Protein AF-A0A832CQM5-F1 (afdb_monomer_lite)

Secondary structure (DSSP, 8-state):
-----EEE--HHHHHHTT-STT-HHHHHHHHH-TTHHHHHTGGGT--EEE------SSTT-STTSSTT-TT-------PPPGGGGGHHHHHHHHHS-HHHHHHHHHHHTSS-TT-HHHHHHHHHHHTSPSS-EEEP-STTTTSSSEEEEESSSTTEEEEE--SSS-EEEEEEE-TT-EEEETTTTEEE--TT-EEEEE-TT-EEEEEEESSS--EEEEEEEE-HHHHHHHHHHHHHHHHHHHHHHHTT-TTHHHHHHHHHHHHHHHHTT-HHHHHHHHHH-HHHHHHHHHH--

Foldseek 3Di:
DDDQDFDWPDPVVVVVVCPPVPDPPVVVVCVVDVCNVVQQCVNVPTATAGDPDDDDDDPCLDAPSDPPSPPVDDDDPPQDAALSNLLVVLVNVLRHFLVSSVVVLVVPPPPPVPHPNNLQSCQQSVLDDGADWAFDDDQCSQAQWTKTAGPVQRQKIKIWRSAQWKKWKWWAWDPPKWKAFSSVRHTDPQPRTDIDTAHHGGMTMMGIDDDDHGTDHMDIDTDPVLLVVLVVLLVVQCVVLVVCVVVVPPLSVVLNVVSVVLVVCVVVNRSVVNCCCSPPVPVNVVSVVVSDD

Structure (mmCIF, N/CA/C/O backbone):
data_AF-A0A832CQM5-F1
#
_entry.id   AF-A0A832CQM5-F1
#
loop_
_atom_site.group_PDB
_atom_site.id
_atom_site.type_symbol
_atom_site.label_atom_id
_atom_site.label_alt_id
_atom_site.label_comp_id
_atom_site.label_asym_id
_atom_site.label_entity_id
_atom_site.label_seq_id
_atom_site.pdbx_PDB_ins_code
_atom_site.Cartn_x
_atom_site.Cartn_y
_atom_site.Cartn_z
_atom_site.occupancy
_atom_site.B_iso_or_equiv
_atom_site.auth_seq_id
_atom_site.auth_comp_id
_atom_site.auth_asym_id
_atom_site.auth_atom_id
_atom_site.pdbx_PDB_model_num
ATOM 1 N N . MET A 1 1 ? -10.239 -0.024 -27.991 1.00 24.69 1 MET A N 1
ATOM 2 C CA . MET A 1 1 ? -9.119 0.562 -27.231 1.00 24.69 1 MET A CA 1
ATOM 3 C C . MET A 1 1 ? -9.701 1.120 -25.952 1.00 24.69 1 MET A C 1
ATOM 5 O O . MET A 1 1 ? -10.550 1.998 -26.024 1.00 24.69 1 MET A O 1
ATOM 9 N N . VAL A 1 2 ? -9.346 0.518 -24.824 1.00 24.67 2 VAL A N 1
ATOM 10 C CA . VAL A 1 2 ? -9.816 0.923 -23.498 1.00 24.67 2 VAL A CA 1
ATOM 11 C C . VAL A 1 2 ? -8.813 1.938 -22.965 1.00 24.67 2 VAL A C 1
ATOM 13 O O . VAL A 1 2 ? -7.619 1.654 -22.966 1.00 24.67 2 VAL A O 1
ATOM 16 N N . ILE A 1 3 ? -9.277 3.118 -22.558 1.00 25.39 3 ILE A N 1
ATOM 17 C CA . ILE A 1 3 ? -8.435 4.106 -21.879 1.00 25.39 3 ILE A CA 1
ATOM 18 C C . ILE A 1 3 ? -8.822 4.068 -20.404 1.00 25.39 3 ILE A C 1
ATOM 20 O O . ILE A 1 3 ? -9.802 4.681 -19.990 1.00 25.39 3 ILE A O 1
ATOM 24 N N . TYR A 1 4 ? -8.049 3.337 -19.608 1.00 30.50 4 TYR A N 1
ATOM 25 C CA . TYR A 1 4 ? -8.039 3.540 -18.165 1.00 30.50 4 TYR A CA 1
ATOM 26 C C . TYR A 1 4 ? -7.341 4.872 -17.915 1.00 30.50 4 TYR A C 1
ATOM 28 O O . TYR A 1 4 ? -6.212 5.065 -18.358 1.00 30.50 4 TYR A O 1
ATOM 36 N N . THR A 1 5 ? -7.998 5.812 -17.245 1.00 31.64 5 THR A N 1
ATOM 37 C CA . THR A 1 5 ? -7.346 7.071 -16.874 1.00 31.64 5 THR A CA 1
ATOM 38 C C . THR A 1 5 ? -7.365 7.227 -15.358 1.00 31.64 5 THR A C 1
ATOM 40 O O . THR A 1 5 ? -8.189 7.942 -14.798 1.00 31.64 5 THR A O 1
ATOM 43 N N . MET A 1 6 ? -6.406 6.575 -14.689 1.00 30.39 6 MET A N 1
ATOM 44 C CA . MET A 1 6 ? -5.844 7.136 -13.459 1.00 30.39 6 MET A CA 1
ATOM 45 C C . MET A 1 6 ? -4.982 8.306 -13.893 1.00 30.39 6 MET A C 1
ATOM 47 O O . MET A 1 6 ? -4.036 8.120 -14.656 1.00 30.39 6 MET A O 1
ATOM 51 N N . VAL A 1 7 ? -5.315 9.524 -13.503 1.00 33.38 7 VAL A N 1
ATOM 52 C CA . VAL A 1 7 ? -4.517 10.654 -13.976 1.00 33.38 7 VAL A CA 1
ATOM 53 C C . VAL A 1 7 ? -4.582 11.772 -12.974 1.00 33.38 7 VAL A C 1
ATOM 55 O O . VAL A 1 7 ? -5.670 12.146 -12.528 1.00 33.38 7 VAL A O 1
ATOM 58 N N . GLY A 1 8 ? -3.388 12.269 -12.651 1.00 30.61 8 GLY A N 1
ATOM 59 C CA . GLY A 1 8 ? -3.174 13.368 -11.733 1.00 30.61 8 GLY A CA 1
ATOM 60 C C . GLY A 1 8 ? -4.091 14.535 -12.066 1.00 30.61 8 GLY A C 1
ATOM 61 O O . GLY A 1 8 ? -4.300 14.887 -13.230 1.00 30.61 8 GLY A O 1
ATOM 62 N N . ALA A 1 9 ? -4.679 15.116 -11.029 1.00 38.12 9 ALA A N 1
ATOM 63 C CA . ALA A 1 9 ? -5.482 16.317 -11.159 1.00 38.12 9 ALA A CA 1
ATOM 64 C C . ALA A 1 9 ? -4.575 17.532 -11.442 1.00 38.12 9 ALA A C 1
ATOM 66 O O . ALA A 1 9 ? -4.274 18.303 -10.531 1.00 38.12 9 ALA A O 1
ATOM 67 N N . ASP A 1 10 ? -4.123 17.707 -12.688 1.00 37.62 10 ASP A N 1
ATOM 68 C CA . ASP A 1 10 ? -3.410 18.911 -13.128 1.00 37.62 10 ASP A CA 1
ATOM 69 C C . ASP A 1 10 ? -4.299 19.892 -13.922 1.00 37.62 10 ASP A C 1
ATOM 71 O O . ASP A 1 10 ? -5.466 19.636 -14.247 1.00 37.62 10 ASP A O 1
ATOM 75 N N . ALA A 1 11 ? -3.745 21.077 -14.186 1.00 38.19 11 ALA A N 1
ATOM 76 C CA . ALA A 1 11 ? -4.433 22.185 -14.842 1.00 38.19 11 ALA A CA 1
ATOM 77 C C . ALA A 1 11 ? -4.757 21.934 -16.328 1.00 38.19 11 ALA A C 1
ATOM 79 O O . ALA A 1 11 ? -5.698 22.534 -16.853 1.00 38.19 11 ALA A O 1
ATOM 80 N N . GLU A 1 12 ? -4.016 21.059 -17.005 1.00 37.62 12 GLU A N 1
ATOM 81 C CA . GLU A 1 12 ? -4.230 20.715 -18.411 1.00 37.62 12 GLU A CA 1
ATOM 82 C C . GLU A 1 12 ? -5.492 19.859 -18.564 1.00 37.62 12 GLU A C 1
ATOM 84 O O . GLU A 1 12 ? -6.311 20.061 -19.467 1.00 37.62 12 GLU A O 1
ATOM 89 N N . LYS A 1 13 ? -5.749 19.003 -17.576 1.00 41.12 13 LYS A N 1
ATOM 90 C CA . LYS A 1 13 ? -6.944 18.166 -17.526 1.00 41.12 13 LYS A CA 1
ATOM 91 C C . LYS A 1 13 ? -8.239 18.931 -17.248 1.00 41.12 13 LYS A C 1
ATOM 93 O O . LYS A 1 13 ? -9.289 18.562 -17.775 1.00 41.12 13 LYS A O 1
ATOM 98 N N . ARG A 1 14 ? -8.177 20.046 -16.502 1.00 40.41 14 ARG A N 1
ATOM 99 C CA . ARG A 1 14 ? -9.322 20.972 -16.346 1.00 40.41 14 ARG A CA 1
ATOM 100 C C . ARG A 1 14 ? -9.807 21.509 -17.693 1.00 40.41 14 ARG A C 1
ATOM 102 O O . ARG A 1 14 ? -10.996 21.760 -17.835 1.00 40.41 14 ARG A O 1
ATOM 109 N N . ARG A 1 15 ? -8.915 21.666 -18.681 1.00 38.62 15 ARG A N 1
ATOM 110 C CA . ARG A 1 15 ? -9.288 22.091 -20.042 1.00 38.62 15 ARG A CA 1
ATOM 111 C C . ARG A 1 15 ? -9.910 20.967 -20.864 1.00 38.62 15 ARG A C 1
ATOM 113 O O . ARG A 1 15 ? -10.818 21.239 -21.635 1.00 38.62 15 ARG A O 1
ATOM 120 N N . TRP A 1 16 ? -9.455 19.728 -20.689 1.00 35.94 16 TRP A N 1
ATOM 121 C CA . TRP A 1 16 ? -9.993 18.570 -21.414 1.00 35.94 16 TRP A CA 1
ATOM 122 C C . TRP A 1 16 ? -11.353 18.103 -20.885 1.00 35.94 16 TRP 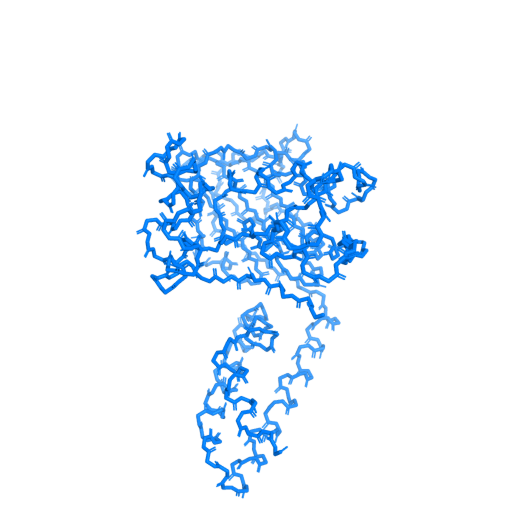A C 1
ATOM 124 O O . TRP A 1 16 ? -12.237 17.779 -21.672 1.00 35.94 16 TRP A O 1
ATOM 134 N N . MET A 1 17 ? -11.555 18.115 -19.564 1.00 35.62 17 MET A N 1
ATOM 135 C CA . MET A 1 17 ? -12.844 17.759 -18.949 1.00 35.62 17 MET A CA 1
ATOM 136 C C . MET A 1 17 ? -13.907 18.852 -19.081 1.00 35.62 17 MET A C 1
ATOM 138 O O . MET A 1 17 ? -15.081 18.589 -18.837 1.00 35.62 17 MET A O 1
ATOM 142 N N . ALA A 1 18 ? -13.517 20.072 -19.458 1.00 36.19 18 ALA A N 1
ATOM 143 C CA . ALA A 1 18 ? -14.459 21.173 -19.595 1.00 36.19 18 ALA A CA 1
ATOM 144 C C . ALA A 1 18 ? -15.413 21.021 -20.792 1.00 36.19 18 ALA A C 1
ATOM 146 O O . ALA A 1 18 ? -16.385 21.770 -20.872 1.00 36.19 18 ALA A O 1
ATOM 147 N N . GLY A 1 19 ? -15.149 20.077 -21.707 1.00 37.00 19 GLY A N 1
ATOM 148 C CA . GLY A 1 19 ? -15.875 19.998 -22.971 1.00 37.00 19 GLY A CA 1
ATOM 149 C C . GLY A 1 19 ? -15.799 21.322 -23.736 1.00 37.00 19 GLY A C 1
ATOM 150 O O . GLY A 1 19 ? -15.098 22.267 -23.357 1.00 37.00 19 GLY A O 1
ATOM 151 N N . GLN A 1 20 ? -16.517 21.430 -24.847 1.00 39.72 20 GLN A N 1
ATOM 152 C CA . GLN A 1 20 ? -16.733 22.758 -25.419 1.00 39.72 20 GLN A CA 1
ATOM 153 C C . GLN A 1 20 ? -17.625 23.567 -24.470 1.00 39.72 20 GLN A C 1
ATOM 155 O O . GLN A 1 20 ? -18.538 23.015 -23.864 1.00 39.72 20 GLN A O 1
ATOM 160 N N . ALA A 1 21 ? -17.425 24.888 -24.398 1.00 40.09 21 ALA A N 1
ATOM 161 C CA . ALA A 1 21 ? -18.108 25.811 -23.475 1.00 40.09 21 ALA A CA 1
ATOM 162 C C . ALA A 1 21 ? -19.658 25.830 -23.541 1.00 40.09 21 ALA A C 1
ATOM 164 O O . ALA A 1 21 ? -20.290 26.636 -22.872 1.00 40.09 21 ALA A O 1
ATOM 165 N N . ARG A 1 22 ? -20.282 24.993 -24.377 1.00 42.81 22 ARG A N 1
ATOM 166 C CA . ARG A 1 22 ? -21.736 24.853 -24.535 1.00 42.81 22 ARG A CA 1
ATOM 167 C C . ARG A 1 22 ? -22.276 23.510 -24.030 1.00 42.81 22 ARG A C 1
ATOM 169 O O . ARG A 1 22 ? -23.466 23.243 -24.180 1.00 42.81 22 ARG A O 1
ATOM 176 N N . GLU A 1 23 ? -21.434 22.650 -23.466 1.00 41.78 23 GLU A N 1
ATOM 177 C CA . GLU A 1 23 ? -21.848 21.344 -22.962 1.00 41.78 23 GLU A CA 1
ATOM 178 C C . GLU A 1 23 ? -22.263 21.457 -21.481 1.00 41.78 23 GLU A C 1
ATOM 180 O O . GLU A 1 23 ? -21.445 21.572 -20.572 1.00 41.78 23 GLU A O 1
ATOM 185 N N . MET A 1 24 ? -23.582 21.395 -21.249 1.00 38.25 24 MET A N 1
ATOM 186 C CA . MET A 1 24 ? -24.268 21.487 -19.945 1.00 38.25 24 MET A CA 1
ATOM 187 C C . MET A 1 24 ? -23.760 20.617 -18.766 1.00 38.25 24 MET A C 1
ATOM 189 O O . MET A 1 24 ? -24.088 20.965 -17.627 1.00 38.25 24 MET A O 1
ATOM 193 N N . PRO A 1 25 ? -23.044 19.487 -18.937 1.00 41.16 25 PRO A N 1
ATOM 194 C CA . PRO A 1 25 ? -22.642 18.657 -17.798 1.00 41.16 25 PRO A CA 1
ATOM 195 C C . PRO A 1 25 ? -21.694 19.347 -16.807 1.00 41.16 25 PRO A C 1
ATOM 197 O O . PRO A 1 25 ? -21.862 19.168 -15.601 1.00 41.16 25 PRO A O 1
ATOM 200 N N . LEU A 1 26 ? -20.747 20.167 -17.281 1.00 39.59 26 LEU A N 1
ATOM 201 C CA . LEU A 1 26 ? -19.788 20.852 -16.404 1.00 39.59 26 LEU A CA 1
ATOM 202 C C . LEU A 1 26 ? -20.456 21.974 -15.598 1.00 39.59 26 LEU A C 1
ATOM 204 O O . LEU A 1 26 ? -20.239 22.078 -14.394 1.00 39.59 26 LEU A O 1
ATOM 208 N N . GLU A 1 27 ? -21.321 22.769 -16.233 1.00 40.97 27 GLU A N 1
ATOM 209 C CA . GLU A 1 27 ? -22.096 23.807 -15.542 1.00 40.97 27 GLU A CA 1
ATOM 210 C C . GLU A 1 27 ? -23.037 23.208 -14.491 1.00 40.97 27 GLU A C 1
ATOM 212 O O . GLU A 1 27 ? -23.159 23.765 -13.405 1.00 40.97 27 GLU A O 1
ATOM 217 N N . ARG A 1 28 ? -23.650 22.042 -14.750 1.00 38.28 28 ARG A N 1
ATOM 218 C CA . ARG A 1 28 ? -24.459 21.334 -13.741 1.00 38.28 28 ARG A CA 1
ATOM 219 C C . ARG A 1 28 ? -23.620 20.808 -12.583 1.00 38.28 28 ARG A C 1
ATOM 221 O O . ARG A 1 28 ? -24.043 20.945 -11.442 1.00 38.28 28 ARG A O 1
ATOM 228 N N . ALA A 1 29 ? -22.445 20.242 -12.852 1.00 37.56 29 ALA A N 1
ATOM 229 C CA . ALA A 1 29 ? -21.546 19.765 -11.801 1.00 37.56 29 ALA A CA 1
ATOM 230 C C . ALA A 1 29 ? -21.022 20.921 -10.927 1.00 37.56 29 ALA A C 1
ATOM 232 O O . ALA A 1 29 ? -21.023 20.821 -9.703 1.00 37.56 29 ALA A O 1
ATOM 233 N N . MET A 1 30 ? -20.652 22.051 -11.538 1.00 39.19 30 MET A N 1
ATOM 234 C CA . MET A 1 30 ? -20.213 23.256 -10.824 1.00 39.19 30 MET A CA 1
ATOM 235 C C . MET A 1 30 ? -21.356 23.978 -10.092 1.00 39.19 30 MET A C 1
ATOM 237 O O . MET A 1 30 ? -21.111 24.609 -9.066 1.00 39.19 30 MET A O 1
ATOM 241 N N . ALA A 1 31 ? -22.594 23.882 -10.588 1.00 38.88 31 ALA A N 1
ATOM 242 C CA . ALA A 1 31 ? -23.780 24.435 -9.934 1.00 38.88 31 ALA A CA 1
ATOM 243 C C . ALA A 1 31 ? -24.239 23.623 -8.711 1.00 38.88 31 ALA A C 1
ATOM 245 O O . ALA A 1 31 ? -24.934 24.171 -7.857 1.00 38.88 31 ALA A O 1
ATOM 246 N N . LEU A 1 32 ? -23.872 22.339 -8.622 1.00 36.06 32 LEU A N 1
ATOM 247 C CA . LEU A 1 32 ? -24.227 21.479 -7.491 1.00 36.06 32 LEU A CA 1
ATOM 248 C C . LEU A 1 32 ? -23.325 21.710 -6.269 1.00 36.06 32 LEU A C 1
ATOM 250 O O . LEU A 1 32 ? -23.834 21.671 -5.155 1.00 36.06 32 LEU A O 1
ATOM 254 N N . GLU A 1 33 ? -22.029 21.996 -6.448 1.00 39.31 33 GLU A N 1
ATOM 255 C CA . GLU A 1 33 ? -21.126 22.295 -5.325 1.00 39.31 33 GLU A CA 1
ATOM 256 C C . GLU A 1 33 ? -19.890 23.111 -5.795 1.00 39.31 33 GLU A C 1
ATOM 258 O O . GLU A 1 33 ? -18.998 22.574 -6.454 1.00 39.31 33 GLU A O 1
ATOM 263 N N . PRO A 1 34 ? -19.764 24.410 -5.457 1.00 41.03 34 PRO A N 1
ATOM 264 C CA . PRO A 1 34 ? -18.671 25.273 -5.940 1.00 41.03 34 PRO A CA 1
ATOM 265 C C . PRO A 1 34 ? -17.259 24.825 -5.522 1.00 41.03 34 PRO A C 1
ATOM 267 O O . PRO A 1 34 ? -16.261 25.237 -6.113 1.00 41.03 34 PRO A O 1
ATOM 270 N N . THR A 1 35 ? -17.164 23.983 -4.493 1.00 44.03 35 THR A N 1
ATOM 271 C CA . THR A 1 35 ? -15.921 23.411 -3.958 1.00 44.03 35 THR A CA 1
ATOM 272 C C . THR A 1 35 ? -15.693 21.963 -4.390 1.00 44.03 35 THR A C 1
ATOM 274 O O . THR A 1 35 ? -14.694 21.376 -3.975 1.00 44.03 35 THR A O 1
ATOM 277 N N . TYR A 1 36 ? -16.554 21.404 -5.251 1.00 42.28 36 TYR A N 1
ATOM 278 C CA . TYR A 1 36 ? -16.532 20.001 -5.678 1.00 42.28 36 TYR A CA 1
ATOM 279 C C . TYR A 1 36 ? -15.128 19.528 -6.060 1.00 42.28 36 TYR A C 1
ATOM 281 O O . TYR A 1 36 ? -14.614 18.569 -5.502 1.00 42.28 36 TYR A O 1
ATOM 289 N N . LEU A 1 37 ? -14.441 20.277 -6.926 1.00 41.56 37 LEU A N 1
ATOM 290 C CA . LEU A 1 37 ? -13.103 19.933 -7.419 1.00 41.56 37 LEU A CA 1
ATOM 291 C C . LEU A 1 37 ? -11.991 20.040 -6.357 1.00 41.56 37 LEU A C 1
ATOM 293 O O . LEU A 1 37 ? -10.951 19.399 -6.500 1.00 41.56 37 LEU A O 1
ATOM 297 N N . ASN A 1 38 ? -12.190 20.813 -5.286 1.00 41.97 38 ASN A N 1
ATOM 298 C CA . ASN A 1 38 ? -11.224 20.904 -4.186 1.00 41.97 38 ASN A CA 1
ATOM 299 C C . ASN A 1 38 ? -11.269 19.668 -3.277 1.00 41.97 38 ASN A C 1
ATOM 301 O O . ASN A 1 38 ? -10.246 19.334 -2.679 1.00 41.97 38 ASN A O 1
ATOM 305 N N . LEU A 1 39 ? -12.406 18.963 -3.228 1.00 41.28 39 LEU A N 1
ATOM 306 C CA . LEU A 1 39 ? -12.550 17.703 -2.493 1.00 41.28 39 LEU A CA 1
ATOM 307 C C . LEU A 1 39 ? -11.677 16.591 -3.098 1.00 41.28 39 LEU A C 1
ATOM 309 O O . LEU A 1 39 ? -11.122 15.787 -2.356 1.00 41.28 39 LEU A O 1
ATOM 313 N N . PHE A 1 40 ? -11.489 16.585 -4.423 1.00 39.91 40 PHE A N 1
ATOM 314 C CA . PHE A 1 40 ? -10.683 15.585 -5.143 1.00 39.91 40 PHE A CA 1
ATOM 315 C C . PHE A 1 40 ? -9.181 15.890 -5.167 1.00 39.91 40 PHE A C 1
ATOM 317 O O . PHE A 1 40 ? -8.365 15.000 -5.385 1.00 39.91 40 PHE A O 1
ATOM 324 N N . ALA A 1 41 ? -8.787 17.149 -4.966 1.00 38.72 41 ALA A N 1
ATOM 325 C CA . ALA A 1 41 ? -7.430 17.603 -5.268 1.00 38.72 41 ALA A CA 1
ATOM 326 C C . ALA A 1 41 ? -6.471 17.642 -4.066 1.00 38.72 41 ALA A C 1
ATOM 328 O O . ALA A 1 41 ? -5.344 18.115 -4.231 1.00 38.72 41 ALA A O 1
ATOM 329 N N . GLY A 1 42 ? -6.888 17.227 -2.862 1.00 38.56 42 GLY A N 1
ATOM 330 C CA . GLY A 1 42 ? -6.047 17.326 -1.660 1.00 38.56 42 GLY A CA 1
ATOM 331 C C . GLY A 1 42 ? -5.455 18.733 -1.478 1.00 38.56 42 GLY A C 1
ATOM 332 O O . GLY A 1 42 ? -4.244 18.886 -1.323 1.00 38.56 42 GLY A O 1
ATOM 333 N N . ASN A 1 43 ? -6.287 19.776 -1.597 1.00 40.59 43 ASN A N 1
ATOM 334 C CA . ASN A 1 43 ? -5.866 21.187 -1.621 1.00 40.59 43 ASN A CA 1
ATOM 335 C C . ASN A 1 43 ? -4.891 21.563 -2.762 1.00 40.59 43 ASN A C 1
ATOM 337 O O . ASN A 1 43 ? -4.041 22.438 -2.598 1.00 40.59 43 ASN A O 1
ATOM 341 N N . GLY A 1 44 ? -5.004 20.922 -3.929 1.00 32.59 44 GLY A N 1
ATOM 342 C CA . GLY A 1 44 ? -4.220 21.258 -5.123 1.00 32.59 44 GLY A CA 1
ATOM 343 C C . GLY A 1 44 ? -2.800 20.686 -5.140 1.00 32.59 44 GLY A C 1
ATOM 344 O O . GLY A 1 44 ? -1.978 21.151 -5.923 1.00 32.59 44 GLY A O 1
ATOM 345 N N . ARG A 1 45 ? -2.498 19.691 -4.293 1.00 36.78 45 ARG A N 1
ATOM 346 C CA . ARG A 1 45 ? -1.163 19.070 -4.177 1.00 36.78 45 ARG A CA 1
ATOM 347 C C . ARG A 1 45 ? -1.048 17.684 -4.825 1.00 36.78 45 ARG A C 1
ATOM 349 O O . ARG A 1 45 ? -0.117 16.950 -4.520 1.00 36.78 45 ARG A O 1
ATOM 356 N N . GLY A 1 46 ? -1.961 17.352 -5.737 1.00 33.47 46 GLY A N 1
ATOM 357 C CA . GLY A 1 46 ? -1.975 16.065 -6.433 1.00 33.47 46 GLY A CA 1
ATOM 358 C C . GLY A 1 46 ? -2.818 15.035 -5.690 1.00 33.47 46 GLY A C 1
ATOM 359 O O . GLY A 1 46 ? -2.305 14.234 -4.916 1.00 33.47 46 GLY A O 1
ATOM 360 N N . GLY A 1 47 ? -4.125 15.071 -5.944 1.00 34.06 47 GLY A N 1
ATOM 361 C CA . GLY A 1 47 ? -5.029 13.963 -5.650 1.00 34.06 47 GLY A CA 1
ATOM 362 C C . GLY A 1 47 ? -5.218 13.083 -6.885 1.00 34.06 47 GLY A C 1
ATOM 363 O O . GLY A 1 47 ? -5.079 13.552 -8.022 1.00 34.06 47 GLY A O 1
ATOM 364 N N . TRP A 1 48 ? -5.523 11.810 -6.650 1.00 34.62 48 TRP A N 1
ATOM 365 C CA . TRP A 1 48 ? -5.950 10.867 -7.679 1.00 34.62 48 TRP A CA 1
ATOM 366 C C . TRP A 1 48 ? -7.470 10.743 -7.620 1.00 34.62 48 TRP A C 1
ATOM 368 O O . TRP A 1 48 ? -8.025 10.481 -6.555 1.00 34.62 48 TRP A O 1
ATOM 378 N N . ASP A 1 49 ? -8.127 10.937 -8.760 1.00 36.22 49 ASP A N 1
ATOM 379 C CA . ASP A 1 49 ? -9.551 10.656 -8.931 1.00 36.22 49 ASP A CA 1
ATOM 380 C C . ASP A 1 49 ? -9.702 9.370 -9.751 1.00 36.22 49 ASP A C 1
ATOM 382 O O . ASP A 1 49 ? -9.005 9.177 -10.756 1.00 36.22 49 ASP A O 1
ATOM 386 N N . LEU A 1 50 ? -10.581 8.474 -9.306 1.00 36.12 50 LEU A N 1
ATOM 387 C CA . LEU A 1 50 ? -10.947 7.280 -10.058 1.00 36.12 50 LEU A CA 1
ATOM 388 C C . LEU A 1 50 ? -12.198 7.633 -10.859 1.00 36.12 50 LEU A C 1
ATOM 390 O O . LEU A 1 50 ? -13.292 7.699 -10.311 1.00 36.12 50 LEU A O 1
ATOM 394 N N . HIS A 1 51 ? -12.059 7.839 -12.165 1.00 37.88 51 HIS A N 1
ATOM 395 C CA . HIS A 1 51 ? -13.228 7.933 -13.032 1.00 37.88 51 HIS A CA 1
ATOM 396 C C . HIS A 1 51 ? -13.673 6.529 -13.446 1.00 37.88 51 HIS A C 1
ATOM 398 O O . HIS A 1 51 ? -13.061 5.915 -14.320 1.00 37.88 51 HIS A O 1
ATOM 404 N N . CYS A 1 52 ? -14.779 6.045 -12.883 1.00 33.81 52 CYS A N 1
ATOM 405 C CA . CYS A 1 52 ? -15.613 5.055 -13.557 1.00 33.81 52 CYS A CA 1
ATOM 406 C C . CYS A 1 52 ? -16.726 5.815 -14.279 1.00 33.81 52 CYS A C 1
ATOM 408 O O . CYS A 1 52 ? -17.714 6.212 -13.670 1.00 33.81 52 CYS A O 1
ATOM 410 N N . ILE A 1 53 ? -16.557 6.081 -15.575 1.00 34.69 53 ILE A N 1
ATOM 411 C CA . ILE A 1 53 ? -17.624 6.722 -16.345 1.00 34.69 53 ILE A CA 1
ATOM 412 C C . ILE A 1 53 ? -18.642 5.651 -16.747 1.00 34.69 53 ILE A C 1
ATOM 414 O O . ILE A 1 53 ? -18.296 4.659 -17.387 1.00 34.69 53 ILE A O 1
ATOM 418 N N . PHE A 1 54 ? -19.892 5.869 -16.348 1.00 36.94 54 PHE A N 1
ATOM 419 C CA . PHE A 1 54 ? -21.039 5.025 -16.651 1.00 36.94 54 PHE A CA 1
ATOM 420 C C . PHE A 1 54 ? -21.640 5.329 -18.023 1.00 36.94 54 PHE A C 1
ATOM 422 O O . PHE A 1 54 ? -21.725 6.487 -18.436 1.00 36.94 54 PHE A O 1
ATOM 429 N N . THR A 1 55 ? -22.207 4.293 -18.642 1.00 29.05 55 THR A N 1
ATOM 430 C CA . THR A 1 55 ? -23.421 4.431 -19.454 1.00 29.05 55 THR A CA 1
ATOM 431 C C . THR A 1 55 ? -24.415 3.351 -19.034 1.00 29.05 55 THR A C 1
ATOM 433 O O . THR A 1 55 ? -24.293 2.199 -19.447 1.00 29.05 55 THR A O 1
ATOM 436 N N . GLU A 1 56 ? -25.401 3.714 -18.214 1.00 26.12 56 GLU A N 1
ATOM 437 C CA . GLU A 1 56 ? -26.611 2.906 -18.053 1.00 26.12 56 GLU A CA 1
ATOM 438 C C . GLU A 1 56 ? -27.421 2.916 -19.355 1.00 26.12 56 GLU A C 1
ATOM 440 O O . GLU A 1 56 ? -27.512 3.924 -20.065 1.00 26.12 56 GLU A O 1
ATOM 445 N N . ASN A 1 57 ? -28.026 1.769 -19.659 1.00 32.78 57 ASN A N 1
ATOM 446 C CA . ASN A 1 57 ? -28.960 1.591 -20.761 1.00 32.78 57 ASN A CA 1
ATOM 447 C C . ASN A 1 57 ? -30.167 2.530 -20.610 1.00 32.78 57 ASN A C 1
ATOM 449 O O . ASN A 1 57 ? -31.120 2.237 -19.895 1.00 32.78 57 ASN A O 1
ATOM 453 N N . TRP A 1 58 ? -30.170 3.619 -21.368 1.00 30.48 58 TRP A N 1
ATOM 454 C CA . TRP A 1 58 ? -31.369 4.388 -21.691 1.00 30.48 58 TRP A CA 1
ATOM 455 C C . TRP A 1 58 ? -31.251 4.903 -23.136 1.00 30.48 58 TRP A C 1
ATOM 457 O O . TRP A 1 58 ? -30.150 4.874 -23.692 1.00 30.48 58 TRP A O 1
ATOM 467 N N . PRO A 1 59 ? -32.335 5.368 -23.795 1.00 39.47 59 PRO A N 1
ATOM 468 C CA . PRO A 1 59 ? -32.378 5.692 -25.235 1.00 39.47 59 PRO A CA 1
ATOM 469 C C . PRO A 1 59 ? -31.407 6.802 -25.704 1.00 39.47 59 PRO A C 1
ATOM 471 O O . PRO A 1 59 ? -31.447 7.223 -26.858 1.00 39.47 59 PRO A O 1
ATOM 474 N N . VAL A 1 60 ? -30.520 7.260 -24.821 1.00 37.34 60 VAL A N 1
ATOM 475 C CA . VAL A 1 60 ? -29.449 8.236 -25.025 1.00 37.34 60 VAL A CA 1
ATOM 476 C C . VAL A 1 60 ? -28.125 7.593 -25.478 1.00 37.34 60 VAL A C 1
ATOM 478 O O . VAL A 1 60 ? -27.270 8.304 -25.992 1.00 37.34 60 VAL A O 1
ATOM 481 N N . ALA A 1 61 ? -27.967 6.263 -25.396 1.00 40.06 61 ALA A N 1
ATOM 482 C CA . ALA A 1 61 ? -26.797 5.524 -25.908 1.00 40.06 61 ALA A CA 1
ATOM 483 C C . ALA A 1 61 ? -26.743 5.421 -27.455 1.00 40.06 61 ALA A C 1
ATOM 485 O O . ALA A 1 61 ? -26.106 4.533 -28.019 1.00 40.06 61 ALA A O 1
ATOM 486 N N . GLN A 1 62 ? -27.439 6.314 -28.163 1.00 43.28 62 GLN A N 1
ATOM 487 C CA . GLN A 1 62 ? -27.398 6.396 -29.619 1.00 43.28 62 GLN A CA 1
ATOM 488 C C . GLN A 1 62 ? -26.057 6.978 -30.071 1.00 43.28 62 GLN A C 1
ATOM 490 O O . GLN A 1 62 ? -25.594 7.985 -29.529 1.00 43.28 62 GLN A O 1
ATOM 495 N N . ALA A 1 63 ? -25.467 6.362 -31.096 1.00 44.22 63 ALA A N 1
ATOM 496 C CA . ALA A 1 63 ? -24.218 6.813 -31.693 1.00 44.22 63 ALA A CA 1
ATOM 497 C C . ALA A 1 63 ? -24.257 8.318 -32.010 1.00 44.22 63 ALA A C 1
ATOM 499 O O . ALA A 1 63 ? -25.188 8.810 -32.649 1.00 44.22 63 ALA A O 1
ATOM 500 N N . GLY A 1 64 ? -23.247 9.049 -31.538 1.00 43.03 64 GLY A N 1
ATOM 501 C CA . GLY A 1 64 ? -23.089 10.480 -31.804 1.00 43.03 64 GLY A CA 1
ATOM 502 C C . GLY A 1 64 ? -23.846 11.419 -30.859 1.00 43.03 64 GLY A C 1
ATOM 503 O O . GLY A 1 64 ? -23.767 12.630 -31.042 1.00 43.03 64 GLY A O 1
ATOM 504 N N . ARG A 1 65 ? -24.547 10.910 -29.835 1.00 41.88 65 ARG A N 1
ATOM 505 C CA . ARG A 1 65 ? -25.182 11.757 -28.800 1.00 41.88 65 ARG A CA 1
ATOM 506 C C . ARG A 1 65 ? -24.324 11.983 -27.559 1.00 41.88 65 ARG A C 1
ATOM 508 O O . ARG A 1 65 ? -24.669 12.802 -26.711 1.00 41.88 65 ARG A O 1
ATOM 515 N N . TRP A 1 66 ? -23.210 11.267 -27.464 1.00 40.34 66 TRP A N 1
ATOM 516 C CA . TRP A 1 66 ? -22.269 11.352 -26.358 1.00 40.34 66 TRP A CA 1
ATOM 517 C C . TRP A 1 66 ? -20.834 11.180 -26.854 1.00 40.34 66 TRP A C 1
ATOM 519 O O . TRP A 1 66 ? -20.612 10.409 -27.794 1.00 40.34 66 TRP A O 1
ATOM 529 N N . LEU A 1 67 ? -19.873 11.840 -26.196 1.00 39.62 67 LEU A N 1
ATOM 530 C CA . LEU A 1 67 ? -18.453 11.875 -26.589 1.00 39.62 67 LEU A CA 1
ATOM 531 C C . LEU A 1 67 ? -17.850 10.467 -26.788 1.00 39.62 67 LEU A C 1
ATOM 533 O O . LEU A 1 67 ? -16.999 10.271 -27.649 1.00 39.62 67 LEU A O 1
ATOM 537 N N . TRP A 1 68 ? -18.348 9.475 -26.041 1.00 38.09 68 TRP A N 1
ATOM 538 C CA . TRP A 1 68 ? -17.838 8.096 -26.020 1.00 38.09 68 TRP A CA 1
ATOM 539 C C . TRP A 1 68 ? -18.729 7.077 -26.755 1.00 38.09 68 TRP A C 1
ATOM 541 O O . TRP A 1 68 ? -18.385 5.905 -26.840 1.00 38.09 68 TRP A O 1
ATOM 551 N N . SER A 1 69 ? -19.864 7.515 -27.315 1.00 39.09 69 SER A N 1
ATOM 552 C CA . SER A 1 69 ? -20.863 6.655 -27.986 1.00 39.09 69 SER A CA 1
ATOM 553 C C . SER A 1 69 ? -20.586 6.396 -29.473 1.00 39.09 69 SER A C 1
ATOM 555 O O . SER A 1 69 ? -21.364 5.713 -30.139 1.00 39.09 69 SER A O 1
ATOM 557 N N . ALA A 1 70 ? -19.512 6.964 -30.027 1.00 39.69 70 ALA A N 1
ATOM 558 C CA . ALA A 1 70 ? -19.287 7.059 -31.472 1.00 39.69 70 ALA A CA 1
ATOM 559 C C . ALA A 1 70 ? -19.187 5.706 -32.212 1.00 39.69 70 ALA A C 1
ATOM 561 O O . ALA A 1 70 ? -19.279 5.673 -33.434 1.00 39.69 70 ALA A O 1
ATOM 562 N N . ASN A 1 71 ? -19.017 4.594 -31.495 1.00 35.62 71 ASN A N 1
ATOM 563 C CA . ASN A 1 71 ? -18.778 3.261 -32.050 1.00 35.62 71 ASN A CA 1
ATOM 564 C C . ASN A 1 71 ? -19.783 2.184 -31.593 1.00 35.62 71 ASN A C 1
ATOM 566 O O . ASN A 1 71 ? -19.587 1.017 -31.921 1.00 35.62 71 ASN A O 1
ATOM 570 N N . GLY A 1 72 ? -20.843 2.537 -30.852 1.00 32.62 72 GLY A N 1
ATOM 571 C CA . GLY A 1 72 ? -21.862 1.568 -30.414 1.00 32.62 72 GLY A CA 1
ATOM 572 C 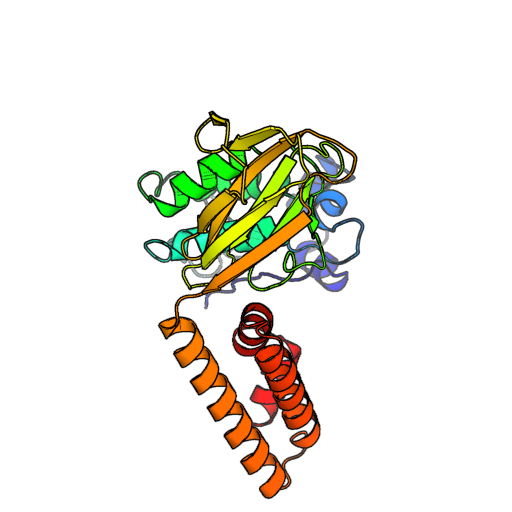C . GLY A 1 72 ? -21.340 0.464 -29.481 1.00 32.62 72 GLY A C 1
ATOM 573 O O . GLY A 1 72 ? -21.941 -0.605 -29.400 1.00 32.62 72 GLY A O 1
ATOM 574 N N . ALA A 1 73 ? -20.212 0.691 -28.803 1.00 34.25 73 ALA A N 1
ATOM 575 C CA . ALA A 1 73 ? -19.595 -0.304 -27.937 1.00 34.25 73 ALA A CA 1
ATOM 576 C C . ALA A 1 73 ? -20.351 -0.442 -26.604 1.00 34.25 73 ALA A C 1
ATOM 578 O O . ALA A 1 73 ? -20.522 0.525 -25.866 1.00 34.25 73 ALA A O 1
ATOM 579 N N . TRP A 1 74 ? -20.755 -1.671 -26.282 1.00 31.23 74 TRP A N 1
ATOM 580 C CA . TRP A 1 74 ? -21.105 -2.077 -24.921 1.00 31.23 74 TRP A CA 1
ATOM 581 C C . TRP A 1 74 ? -19.850 -2.011 -24.041 1.00 31.23 74 TRP A C 1
ATOM 583 O O . TRP A 1 74 ? -18.840 -2.640 -24.363 1.00 31.23 74 TRP A O 1
ATOM 593 N N . VAL A 1 75 ? -19.907 -1.282 -22.926 1.00 37.28 75 VAL A N 1
ATOM 594 C CA . VAL A 1 75 ? -18.856 -1.320 -21.901 1.00 37.28 75 VAL A CA 1
ATOM 595 C C . VAL A 1 75 ? -19.227 -2.419 -20.911 1.00 37.28 75 VAL A C 1
ATOM 597 O O . VAL A 1 75 ? -19.970 -2.196 -19.962 1.00 37.28 75 VAL A O 1
ATOM 600 N N . ALA A 1 76 ? -18.752 -3.636 -21.167 1.00 35.75 76 ALA A N 1
ATOM 601 C CA . ALA A 1 76 ? -18.758 -4.676 -20.149 1.00 35.75 76 ALA A CA 1
ATOM 602 C C . ALA A 1 76 ? -17.669 -4.347 -19.123 1.00 35.75 76 ALA A C 1
ATOM 604 O O . ALA A 1 76 ? -16.523 -4.074 -19.493 1.00 35.75 76 ALA A O 1
ATOM 605 N N . TYR A 1 77 ? -18.012 -4.380 -17.839 1.00 44.19 77 TYR A N 1
ATOM 606 C CA . TYR A 1 77 ? -17.013 -4.270 -16.791 1.00 44.19 77 TYR A CA 1
ATOM 607 C C . TYR A 1 77 ? -16.126 -5.519 -16.806 1.00 44.19 77 TYR A C 1
ATOM 609 O O . TYR A 1 77 ? -16.543 -6.594 -16.375 1.00 44.19 77 TYR A O 1
ATOM 617 N N . HIS A 1 78 ? -14.895 -5.397 -17.301 1.00 46.03 78 HIS A N 1
ATOM 618 C CA . HIS A 1 78 ? -13.891 -6.430 -17.073 1.00 46.03 78 HIS A CA 1
ATOM 619 C C . HIS A 1 78 ? -13.311 -6.239 -15.676 1.00 46.03 78 HIS A C 1
ATOM 621 O O . HIS A 1 78 ? -12.291 -5.577 -15.491 1.00 46.03 78 HIS A O 1
ATOM 627 N N . TRP A 1 79 ? -14.002 -6.799 -14.686 1.00 55.44 79 TRP A N 1
ATOM 628 C CA . TRP A 1 79 ? -13.469 -6.893 -13.339 1.00 55.44 79 TRP A CA 1
ATOM 629 C C . TRP A 1 79 ? -12.484 -8.066 -13.257 1.00 55.44 79 TRP A C 1
ATOM 631 O O . TRP A 1 79 ? -12.824 -9.173 -13.686 1.00 55.44 79 TRP A O 1
ATOM 641 N N . PRO A 1 80 ? -11.269 -7.866 -12.727 1.00 58.06 80 PRO A N 1
ATOM 642 C CA . PRO A 1 80 ? -10.372 -8.965 -12.433 1.00 58.06 80 PRO A CA 1
ATOM 643 C C . PRO A 1 80 ? -10.986 -9.824 -11.315 1.00 58.06 80 PRO A C 1
ATOM 645 O O . PRO A 1 80 ? -11.564 -9.287 -10.366 1.00 58.06 80 PRO A O 1
ATOM 648 N N . PRO A 1 81 ? -10.898 -11.158 -11.418 1.00 61.12 81 PRO A N 1
ATOM 649 C CA . PRO A 1 81 ? -11.497 -12.050 -10.437 1.00 61.12 81 PRO A CA 1
ATOM 650 C C . PRO A 1 81 ? -10.700 -12.079 -9.124 1.00 61.12 81 PRO A C 1
ATOM 652 O O . PRO A 1 81 ? -9.493 -11.821 -9.094 1.00 61.12 81 PRO A O 1
ATOM 655 N N . GLY A 1 82 ? -11.366 -12.480 -8.039 1.00 71.19 82 GLY A N 1
ATOM 656 C CA . GLY A 1 82 ? -10.714 -12.810 -6.772 1.00 71.19 82 GLY A CA 1
ATOM 657 C C . GLY A 1 82 ? -10.123 -11.601 -6.045 1.00 71.19 82 GLY A C 1
ATOM 658 O O . GLY A 1 82 ? -10.761 -10.559 -5.913 1.00 71.19 82 GLY A O 1
ATOM 659 N N . GLU A 1 83 ? -8.908 -11.747 -5.516 1.00 69.50 83 GLU A N 1
ATOM 660 C CA . GLU A 1 83 ? -8.276 -10.722 -4.669 1.00 69.50 83 GLU A CA 1
ATOM 661 C C . GLU A 1 83 ? -7.904 -9.454 -5.449 1.00 69.50 83 GLU A C 1
ATOM 663 O O . GLU A 1 83 ? -7.991 -8.353 -4.910 1.00 69.50 83 GLU A O 1
ATOM 668 N N . HIS A 1 84 ? -7.619 -9.586 -6.748 1.00 68.31 84 HIS A N 1
ATOM 669 C CA . HIS A 1 84 ? -7.359 -8.455 -7.641 1.00 68.31 84 HIS A CA 1
ATOM 670 C C . HIS A 1 84 ? -8.579 -7.546 -7.837 1.00 68.31 84 HIS A C 1
ATOM 672 O O . HIS A 1 84 ? -8.419 -6.400 -8.244 1.00 68.31 84 HIS A O 1
ATOM 678 N N . PHE A 1 85 ? -9.794 -7.998 -7.504 1.00 71.19 85 PHE A N 1
ATOM 679 C CA . PHE A 1 85 ? -10.972 -7.128 -7.519 1.00 71.19 85 PHE A CA 1
ATOM 680 C C . PHE A 1 85 ? -10.809 -5.946 -6.552 1.00 71.19 85 PHE A C 1
ATOM 682 O O . PHE A 1 85 ? -11.254 -4.833 -6.832 1.00 71.19 85 PHE A O 1
ATOM 689 N N . ALA A 1 86 ? -10.168 -6.178 -5.401 1.00 73.56 86 ALA A N 1
ATOM 690 C CA . ALA A 1 86 ? -9.956 -5.149 -4.389 1.00 73.56 86 ALA A CA 1
ATOM 691 C C . ALA A 1 86 ? -8.861 -4.142 -4.772 1.00 73.56 86 ALA A C 1
ATOM 693 O O . ALA A 1 86 ? -8.799 -3.088 -4.146 1.00 73.56 86 ALA A O 1
ATOM 694 N N . ASP A 1 87 ? -8.054 -4.420 -5.804 1.00 73.12 87 ASP A N 1
ATOM 695 C CA . ASP A 1 87 ? -6.953 -3.564 -6.258 1.00 73.12 87 ASP A CA 1
ATOM 696 C C . ASP A 1 87 ? -7.411 -2.119 -6.469 1.00 73.12 87 ASP A C 1
ATOM 698 O O . ASP A 1 87 ? -6.974 -1.227 -5.744 1.00 73.12 87 ASP A O 1
ATOM 702 N N . TYR A 1 88 ? -8.373 -1.893 -7.369 1.00 69.69 88 TYR A N 1
ATOM 703 C CA . TYR A 1 88 ? -8.843 -0.545 -7.708 1.00 69.69 88 TYR A CA 1
ATOM 704 C C . TYR A 1 88 ? -9.322 0.240 -6.488 1.00 69.69 88 TYR A C 1
ATOM 706 O O . TYR A 1 88 ? -9.045 1.431 -6.360 1.00 69.69 88 TYR A O 1
ATOM 714 N N . TRP A 1 89 ? -10.029 -0.431 -5.579 1.00 74.75 89 TRP A N 1
ATOM 715 C CA . TRP A 1 89 ? -10.619 0.192 -4.400 1.00 74.75 89 TRP A CA 1
ATOM 716 C C . TRP A 1 89 ? -9.569 0.509 -3.349 1.00 74.75 89 TRP A C 1
ATOM 718 O O . TRP A 1 89 ? -9.554 1.613 -2.809 1.00 74.75 89 TRP A O 1
ATOM 728 N N . THR A 1 90 ? -8.669 -0.432 -3.080 1.00 78.50 90 THR A N 1
ATOM 729 C CA . THR A 1 90 ? -7.585 -0.261 -2.117 1.00 78.50 90 THR A CA 1
ATOM 730 C C . THR A 1 90 ? -6.593 0.781 -2.608 1.00 78.50 90 THR A C 1
ATOM 732 O O . THR A 1 90 ? -6.264 1.699 -1.861 1.00 78.50 90 THR A O 1
ATOM 735 N N . ASN A 1 91 ? -6.180 0.718 -3.875 1.00 72.81 91 ASN A N 1
ATOM 736 C CA . ASN A 1 91 ? -5.270 1.693 -4.465 1.00 72.81 91 ASN A CA 1
ATOM 737 C C . ASN A 1 91 ? -5.890 3.093 -4.589 1.00 72.81 91 ASN A C 1
ATOM 739 O O . ASN A 1 91 ? -5.172 4.080 -4.426 1.00 72.81 91 ASN A O 1
ATOM 743 N N . ALA A 1 92 ? -7.205 3.205 -4.808 1.00 70.50 92 ALA A N 1
ATOM 744 C CA . ALA A 1 92 ? -7.903 4.483 -4.692 1.00 70.50 92 ALA A CA 1
ATOM 745 C C . ALA A 1 92 ? -7.930 4.969 -3.235 1.00 70.50 92 ALA A C 1
ATOM 747 O O . ALA A 1 92 ? -7.554 6.103 -2.967 1.00 70.50 92 ALA A O 1
ATOM 748 N N . LEU A 1 93 ? -8.308 4.115 -2.281 1.00 75.38 93 LEU A N 1
ATOM 749 C CA . LEU A 1 93 ? -8.454 4.482 -0.870 1.00 75.38 93 LEU A CA 1
ATOM 750 C C . LEU A 1 93 ? -7.142 4.959 -0.232 1.00 75.38 93 LEU A C 1
ATOM 752 O O . LEU A 1 93 ? -7.156 5.912 0.538 1.00 75.38 93 LEU A O 1
ATOM 756 N N . VAL A 1 94 ? -6.006 4.332 -0.551 1.00 74.31 94 VAL A N 1
ATOM 757 C CA . VAL A 1 94 ? -4.709 4.735 0.027 1.00 74.31 94 VAL A CA 1
ATOM 758 C C . VAL A 1 94 ? -4.140 6.014 -0.595 1.00 74.31 94 VAL A C 1
ATOM 760 O O . VAL A 1 94 ? -3.231 6.619 -0.027 1.00 74.31 94 VAL A O 1
ATOM 763 N N . ARG A 1 95 ? -4.662 6.435 -1.757 1.00 68.62 95 ARG A N 1
ATOM 764 C CA . ARG A 1 95 ? -4.214 7.625 -2.507 1.00 68.62 95 ARG A CA 1
ATOM 765 C C . ARG A 1 95 ? -5.240 8.766 -2.520 1.00 68.62 95 ARG A C 1
ATOM 767 O O . ARG A 1 95 ? -4.897 9.873 -2.932 1.00 68.62 95 ARG A O 1
ATOM 774 N N . ALA A 1 96 ? -6.471 8.517 -2.081 1.00 62.50 96 ALA A N 1
ATOM 775 C CA . ALA A 1 96 ? -7.585 9.456 -2.117 1.00 62.50 96 ALA A CA 1
ATOM 776 C C . ALA A 1 96 ? -8.339 9.493 -0.780 1.00 62.50 96 ALA A C 1
ATOM 778 O O . ALA A 1 96 ? -8.225 8.611 0.066 1.00 62.50 96 ALA A O 1
ATOM 779 N N . HIS A 1 97 ? -9.137 10.538 -0.576 1.00 62.78 97 HIS A N 1
ATOM 780 C CA . HIS A 1 97 ? -9.958 10.669 0.625 1.00 62.78 97 HIS A CA 1
ATOM 781 C C . HIS A 1 97 ? -11.065 9.586 0.640 1.00 62.78 97 HIS A C 1
ATOM 783 O O . HIS A 1 97 ? -11.759 9.439 -0.368 1.00 62.78 97 HIS A O 1
ATOM 789 N N . PRO A 1 98 ? -11.319 8.864 1.754 1.00 59.84 98 PRO A N 1
ATOM 790 C CA . PRO A 1 98 ? -12.276 7.748 1.782 1.00 59.84 98 PRO A CA 1
ATOM 791 C C . PRO A 1 98 ? -13.700 8.087 1.327 1.00 59.84 98 PRO A C 1
ATOM 793 O O . PRO A 1 98 ? -14.366 7.241 0.733 1.00 59.84 98 PRO A O 1
ATOM 796 N N . ALA A 1 99 ? -14.157 9.323 1.550 1.00 55.28 99 ALA A N 1
ATOM 797 C CA . ALA A 1 99 ? -15.450 9.799 1.044 1.00 55.28 99 ALA A CA 1
ATOM 798 C C . ALA A 1 99 ? -15.540 9.838 -0.498 1.00 55.28 99 ALA A C 1
ATOM 800 O O . ALA A 1 99 ? -16.636 9.739 -1.040 1.00 55.28 99 ALA A O 1
ATOM 801 N N . LEU A 1 100 ? -14.412 9.927 -1.213 1.00 52.12 100 LEU A N 1
ATOM 802 C CA . LEU A 1 100 ? -14.371 9.916 -2.683 1.00 52.12 100 LEU A CA 1
ATOM 803 C C . LEU A 1 100 ? -14.560 8.507 -3.257 1.00 52.12 100 LEU A C 1
ATOM 805 O O . LEU A 1 100 ? -14.989 8.349 -4.396 1.00 52.12 100 LEU A O 1
ATOM 809 N N . VAL A 1 101 ? -14.306 7.469 -2.456 1.00 56.28 101 VAL A N 1
ATOM 810 C CA . VAL A 1 101 ? -14.535 6.074 -2.857 1.00 56.28 101 VAL A CA 1
ATOM 811 C C . VAL A 1 101 ? -16.039 5.756 -2.932 1.00 56.28 101 VAL A C 1
ATOM 813 O O . VAL A 1 101 ? -16.446 4.903 -3.720 1.00 56.28 101 VAL A O 1
ATOM 816 N N . ALA A 1 102 ? -16.883 6.481 -2.180 1.00 50.09 102 ALA A N 1
ATOM 817 C CA . ALA A 1 102 ? -18.321 6.219 -2.064 1.00 50.09 102 ALA A CA 1
ATOM 818 C C . ALA A 1 102 ? -19.085 6.285 -3.396 1.00 50.09 102 ALA A C 1
ATOM 820 O O . ALA A 1 102 ? -19.997 5.484 -3.607 1.00 50.09 102 ALA A O 1
ATOM 821 N N . TYR A 1 103 ? -18.712 7.213 -4.284 1.00 42.97 103 TYR A N 1
ATOM 822 C CA . TYR A 1 103 ? -19.426 7.453 -5.541 1.00 42.97 103 TYR A CA 1
ATOM 823 C C . TYR A 1 103 ? -19.236 6.294 -6.530 1.00 42.97 103 TYR A C 1
ATOM 825 O O . TYR A 1 103 ? -20.205 5.726 -7.017 1.00 42.97 103 TYR A O 1
ATOM 833 N N . ASN A 1 104 ? -17.994 5.844 -6.731 1.00 48.47 104 ASN A N 1
ATOM 834 C CA . ASN A 1 104 ? -17.707 4.716 -7.624 1.00 48.47 104 ASN A CA 1
ATOM 835 C C . ASN A 1 104 ? -18.147 3.364 -7.032 1.00 48.47 104 ASN A C 1
ATOM 837 O O . ASN A 1 104 ? -18.498 2.437 -7.768 1.00 48.47 104 ASN A O 1
ATOM 841 N N . TRP A 1 105 ? -18.140 3.249 -5.697 1.00 49.59 105 TRP A N 1
ATOM 842 C CA . TRP A 1 105 ? -18.486 2.020 -4.984 1.00 49.59 105 TRP A CA 1
ATOM 843 C C . TRP A 1 105 ? -19.937 1.577 -5.206 1.00 49.59 105 TRP A C 1
ATOM 845 O O . TRP A 1 105 ? -20.207 0.378 -5.289 1.00 49.59 105 TRP A O 1
ATOM 855 N N . HIS A 1 106 ? -20.886 2.513 -5.251 1.00 46.97 106 HIS A N 1
ATOM 856 C CA . HIS A 1 106 ? -22.312 2.183 -5.361 1.00 46.97 106 HIS A CA 1
ATOM 857 C C . HIS A 1 106 ? -22.676 1.571 -6.718 1.00 46.97 106 HIS A C 1
ATOM 859 O O . HIS A 1 106 ? -23.499 0.659 -6.804 1.00 46.97 106 HIS A O 1
ATOM 865 N N . ASP A 1 107 ? -21.979 2.041 -7.736 1.00 46.53 107 ASP A N 1
ATOM 866 C CA . ASP A 1 107 ? -22.265 1.843 -9.144 1.00 46.53 107 ASP A CA 1
ATOM 867 C C . ASP A 1 107 ? -21.656 0.529 -9.674 1.00 46.53 107 ASP A C 1
ATOM 869 O O . ASP A 1 107 ? -22.304 -0.254 -10.364 1.00 46.53 107 ASP A O 1
ATOM 873 N N . SER A 1 108 ? -20.442 0.187 -9.241 1.00 51.00 108 SER A N 1
ATOM 874 C CA . SER A 1 108 ? -19.708 -1.004 -9.714 1.00 51.00 108 SER A CA 1
ATOM 875 C C . SER A 1 108 ? -20.120 -2.331 -9.049 1.00 51.00 108 SER A C 1
ATOM 877 O O . SER A 1 108 ? -19.706 -3.413 -9.471 1.00 51.00 108 SER A O 1
ATOM 879 N N . ASN A 1 109 ? -20.915 -2.265 -7.976 1.00 51.69 109 ASN A N 1
ATOM 880 C CA . ASN A 1 109 ? -21.151 -3.388 -7.061 1.00 51.69 109 ASN A CA 1
ATOM 881 C C . ASN A 1 109 ? -22.584 -3.931 -7.066 1.00 51.69 109 ASN A C 1
ATOM 883 O O . ASN A 1 109 ? -22.916 -4.779 -6.232 1.00 51.69 109 ASN A O 1
ATOM 887 N N . LEU A 1 110 ? -23.445 -3.478 -7.982 1.00 49.88 110 LEU A N 1
ATOM 888 C CA . LEU A 1 110 ? -24.756 -4.104 -8.182 1.00 49.88 110 LEU A CA 1
ATOM 889 C C . LEU A 1 110 ? -24.614 -5.566 -8.642 1.00 49.88 110 LEU A C 1
ATOM 891 O O . LEU A 1 110 ? -25.354 -6.413 -8.141 1.00 49.88 110 LEU A O 1
ATOM 895 N N . ASP A 1 111 ? -23.581 -5.876 -9.433 1.00 49.19 111 ASP A N 1
ATOM 896 C CA . ASP A 1 111 ? -23.380 -7.204 -10.032 1.00 49.19 111 ASP A CA 1
ATOM 897 C C . ASP A 1 111 ? -22.440 -8.138 -9.237 1.00 49.19 111 ASP A C 1
ATOM 899 O O . ASP A 1 111 ? -22.547 -9.357 -9.345 1.00 49.19 111 ASP A O 1
ATOM 903 N N . ASN A 1 112 ? -21.566 -7.608 -8.366 1.00 53.75 112 ASN A N 1
ATOM 904 C CA . ASN A 1 112 ? -20.455 -8.372 -7.757 1.00 53.75 112 ASN A CA 1
ATOM 905 C C . ASN A 1 112 ? -20.549 -8.561 -6.232 1.00 53.75 112 ASN A C 1
ATOM 907 O O . ASN A 1 112 ? -19.558 -8.839 -5.557 1.00 53.75 112 ASN A O 1
ATOM 911 N N . ARG A 1 113 ? -21.751 -8.455 -5.647 1.00 53.75 113 ARG A N 1
ATOM 912 C CA . ARG A 1 113 ? -21.990 -8.554 -4.182 1.00 53.75 113 ARG A CA 1
ATOM 913 C C . ARG A 1 113 ? -21.531 -9.872 -3.537 1.00 53.75 113 ARG A C 1
ATOM 915 O O . ARG A 1 113 ? -21.549 -10.006 -2.304 1.00 53.75 113 ARG A O 1
ATOM 922 N N . LEU A 1 114 ? -21.195 -10.873 -4.346 1.00 59.19 114 LEU A N 1
ATOM 923 C CA . LEU A 1 114 ? -20.723 -12.180 -3.903 1.00 59.19 114 LEU A CA 1
ATOM 924 C C . LEU A 1 114 ? -19.201 -12.252 -3.735 1.00 59.19 114 LEU A C 1
ATOM 926 O O . LEU A 1 114 ? -18.746 -13.150 -3.029 1.00 59.19 114 LEU A O 1
ATOM 930 N N . GLU A 1 115 ? -18.441 -11.292 -4.269 1.00 71.12 115 GLU A N 1
ATOM 931 C CA . GLU A 1 115 ? -16.979 -11.330 -4.226 1.00 71.12 115 GLU A CA 1
ATOM 932 C C . GLU A 1 115 ? -16.437 -11.167 -2.789 1.00 71.12 115 GLU A C 1
ATOM 934 O O . GLU A 1 115 ? -16.689 -10.149 -2.128 1.00 71.12 115 GLU A O 1
ATOM 939 N N . PRO A 1 116 ? -15.685 -12.150 -2.252 1.00 74.94 116 PRO A N 1
ATOM 940 C CA . PRO A 1 116 ? -15.173 -12.092 -0.881 1.00 74.94 116 PRO A CA 1
ATOM 941 C C . PRO A 1 116 ? -14.234 -10.908 -0.623 1.00 74.94 116 PRO A C 1
ATOM 943 O O . PRO A 1 116 ? -14.310 -10.287 0.442 1.00 74.94 116 PRO A O 1
ATOM 946 N N . ALA A 1 117 ? -13.380 -10.574 -1.597 1.00 72.69 117 ALA A N 1
ATOM 947 C CA . ALA A 1 117 ? -12.445 -9.452 -1.511 1.00 72.69 117 ALA A CA 1
ATOM 948 C C . ALA A 1 117 ? -13.194 -8.118 -1.371 1.00 72.69 117 ALA A C 1
ATOM 950 O O . ALA A 1 117 ? -12.891 -7.311 -0.489 1.00 72.69 117 ALA A O 1
ATOM 951 N N . LEU A 1 118 ? -14.269 -7.954 -2.146 1.00 73.00 118 LEU A N 1
ATOM 952 C CA . LEU A 1 118 ? -15.149 -6.798 -2.075 1.00 73.00 118 LEU A CA 1
ATOM 953 C C . LEU A 1 118 ? -15.815 -6.667 -0.702 1.00 73.00 118 LEU A C 1
ATOM 955 O O . LEU A 1 118 ? -15.828 -5.593 -0.108 1.00 73.00 118 LEU A O 1
ATOM 959 N N . ARG A 1 119 ? -16.351 -7.761 -0.152 1.00 74.75 119 ARG A N 1
ATOM 960 C CA . ARG A 1 119 ? -16.995 -7.739 1.174 1.00 74.75 119 ARG A CA 1
ATOM 961 C C . ARG A 1 119 ? -16.021 -7.347 2.280 1.00 74.75 119 ARG A C 1
ATOM 963 O O . ARG A 1 119 ? -16.407 -6.609 3.187 1.00 74.75 119 ARG A O 1
ATOM 970 N N . ARG A 1 120 ? -14.779 -7.836 2.211 1.00 77.44 120 ARG A N 1
ATOM 971 C CA . ARG A 1 120 ? -13.714 -7.488 3.162 1.00 77.44 120 ARG A CA 1
ATOM 972 C C . ARG A 1 120 ? -13.405 -5.996 3.100 1.00 77.44 120 ARG A C 1
ATOM 974 O O . ARG A 1 120 ? -13.431 -5.344 4.142 1.00 77.44 120 ARG A O 1
ATOM 981 N N . PHE A 1 121 ? -13.207 -5.465 1.893 1.00 80.19 121 PHE A N 1
ATOM 982 C CA . PHE A 1 121 ? -13.017 -4.032 1.683 1.00 80.19 121 PHE A CA 1
ATOM 983 C C . PHE A 1 121 ? -14.202 -3.229 2.236 1.00 80.19 121 PHE A C 1
ATOM 985 O O . PHE A 1 121 ? -14.017 -2.337 3.058 1.00 80.19 121 PHE A O 1
ATOM 992 N N . ALA A 1 122 ? -15.433 -3.596 1.866 1.00 77.44 122 ALA A N 1
ATOM 993 C CA . ALA A 1 122 ? -16.648 -2.884 2.258 1.00 77.44 122 ALA A CA 1
ATOM 994 C C . ALA A 1 122 ? -16.790 -2.742 3.777 1.00 77.44 122 ALA A C 1
ATOM 996 O O . ALA A 1 122 ? -17.206 -1.694 4.264 1.00 77.44 122 ALA A O 1
ATOM 997 N N . ARG A 1 123 ? -16.475 -3.806 4.526 1.00 78.75 123 ARG A N 1
ATOM 998 C CA . ARG A 1 123 ? -16.565 -3.816 5.992 1.00 78.75 123 ARG A CA 1
ATOM 999 C C . ARG A 1 123 ? -15.564 -2.862 6.627 1.00 78.75 123 ARG A C 1
ATOM 1001 O O . ARG A 1 123 ? -15.952 -2.083 7.488 1.00 78.75 123 ARG A O 1
ATOM 1008 N N . ALA A 1 124 ? -14.312 -2.899 6.178 1.00 83.25 124 ALA A N 1
ATOM 1009 C CA . ALA A 1 124 ? -13.282 -2.001 6.684 1.00 83.25 124 ALA A CA 1
ATOM 1010 C C . ALA A 1 124 ? -13.576 -0.543 6.301 1.00 83.25 124 ALA A C 1
ATOM 1012 O O . ALA A 1 124 ? -13.561 0.327 7.163 1.00 83.25 124 ALA A O 1
ATOM 1013 N N . TRP A 1 125 ? -13.915 -0.282 5.035 1.00 80.44 125 TRP A N 1
ATOM 1014 C CA . TRP A 1 125 ? -14.184 1.066 4.537 1.00 80.44 125 TRP A CA 1
ATOM 1015 C C . TRP A 1 125 ? -15.403 1.720 5.204 1.00 80.44 125 TRP A C 1
ATOM 1017 O O . TRP A 1 125 ? -15.308 2.858 5.646 1.00 80.44 125 TRP A O 1
ATOM 1027 N N . ARG A 1 126 ? -16.528 1.006 5.356 1.00 78.44 126 ARG A N 1
ATOM 1028 C CA . ARG A 1 126 ? -17.753 1.559 5.976 1.00 78.44 126 ARG A CA 1
ATOM 1029 C C . ARG A 1 126 ? -17.592 1.944 7.444 1.00 78.44 126 ARG A C 1
ATOM 1031 O O . ARG A 1 126 ? -18.404 2.710 7.951 1.00 78.44 126 ARG A O 1
ATOM 1038 N N . ALA A 1 127 ? -16.603 1.379 8.128 1.00 82.62 127 ALA A N 1
ATOM 1039 C CA . ALA A 1 127 ? -16.335 1.700 9.521 1.00 82.62 127 ALA A CA 1
ATOM 1040 C C . ALA A 1 127 ? -15.434 2.935 9.689 1.00 82.62 127 ALA A C 1
ATOM 1042 O O . ALA A 1 127 ? -15.288 3.437 10.805 1.00 82.62 127 ALA A O 1
ATOM 1043 N N . LEU A 1 128 ? -14.827 3.425 8.603 1.00 81.62 128 LEU A N 1
ATOM 1044 C CA . LEU A 1 128 ? -14.023 4.638 8.621 1.00 81.62 128 LEU A CA 1
ATOM 1045 C C . LEU A 1 128 ? -14.939 5.871 8.647 1.00 81.62 128 LEU A C 1
ATOM 1047 O O . LEU A 1 128 ? -15.849 5.973 7.822 1.00 81.62 128 LEU A O 1
ATOM 1051 N N . PRO A 1 129 ? -14.705 6.840 9.546 1.00 81.88 129 PRO A N 1
ATOM 1052 C CA . PRO A 1 129 ? -15.375 8.124 9.465 1.00 81.88 129 PRO A CA 1
ATOM 1053 C C . PRO A 1 129 ? -14.889 8.903 8.240 1.00 81.88 129 PRO A C 1
ATOM 1055 O O . PRO A 1 129 ? -13.760 8.725 7.764 1.00 81.88 129 PRO A O 1
ATOM 1058 N N . ASN A 1 130 ? -15.737 9.819 7.775 1.00 76.44 130 ASN A N 1
ATOM 1059 C CA . ASN A 1 130 ? -15.338 10.830 6.805 1.00 76.44 130 ASN A CA 1
ATOM 1060 C C . ASN A 1 130 ? -14.247 11.718 7.416 1.00 76.44 130 ASN A C 1
ATOM 1062 O O . ASN A 1 130 ? -14.420 12.237 8.515 1.00 76.44 130 ASN A O 1
ATOM 1066 N N . GLY A 1 131 ? -13.148 11.909 6.694 1.00 71.62 131 GLY A N 1
ATOM 1067 C CA . GLY A 1 131 ? -12.050 12.770 7.116 1.00 71.62 131 GLY A CA 1
ATOM 1068 C C . GLY A 1 131 ? -10.795 12.535 6.286 1.00 71.62 131 GLY A C 1
ATOM 1069 O O . GLY A 1 131 ? -10.725 11.601 5.483 1.00 71.62 131 GLY A O 1
ATOM 1070 N N . HIS A 1 132 ? -9.794 13.382 6.489 1.00 78.50 132 HIS A N 1
ATOM 1071 C CA . HIS A 1 132 ? -8.507 13.311 5.816 1.00 78.50 132 HIS A CA 1
ATOM 1072 C C . HIS A 1 132 ? -7.617 12.281 6.501 1.00 78.50 132 HIS A C 1
ATOM 1074 O O . HIS A 1 132 ? -7.470 12.295 7.721 1.00 78.50 132 HIS A O 1
ATOM 1080 N N . TYR A 1 133 ? -7.004 11.398 5.716 1.00 83.19 133 TYR A N 1
ATOM 1081 C CA . TYR A 1 133 ? -6.148 10.329 6.224 1.00 83.19 133 TYR A CA 1
ATOM 1082 C C . TYR A 1 133 ? -4.695 10.606 5.862 1.00 83.19 133 TYR A C 1
ATOM 1084 O O . TYR A 1 133 ? -4.289 10.488 4.705 1.00 83.19 133 TYR A O 1
ATOM 1092 N N . ASP A 1 134 ? -3.910 10.964 6.872 1.00 85.81 134 ASP A N 1
ATOM 1093 C CA . ASP A 1 134 ? -2.490 11.254 6.722 1.00 85.81 134 ASP A CA 1
ATOM 1094 C C . ASP A 1 134 ? -1.684 9.957 6.845 1.00 85.81 134 ASP A C 1
ATOM 1096 O O . ASP A 1 134 ? -1.885 9.174 7.780 1.00 85.81 134 ASP A O 1
ATOM 1100 N N . ARG A 1 135 ? -0.768 9.720 5.896 1.00 88.06 135 ARG A N 1
ATOM 1101 C CA . ARG A 1 135 ? 0.153 8.578 5.946 1.00 88.06 135 ARG A CA 1
ATOM 1102 C C . ARG A 1 135 ? 1.113 8.739 7.122 1.00 88.06 135 ARG A C 1
ATOM 1104 O O . ARG A 1 135 ? 1.668 9.812 7.350 1.00 88.06 135 ARG A O 1
ATOM 1111 N N . LEU A 1 136 ? 1.303 7.655 7.863 1.00 89.19 136 LEU A N 1
ATOM 1112 C CA . LEU A 1 136 ? 2.287 7.575 8.930 1.00 89.19 136 LEU A CA 1
ATOM 1113 C C . LEU A 1 136 ? 3.643 7.150 8.361 1.00 89.19 136 LEU A C 1
ATOM 1115 O O . LEU A 1 136 ? 3.718 6.358 7.422 1.00 89.19 136 LEU A O 1
ATOM 1119 N N . HIS A 1 137 ? 4.709 7.682 8.950 1.00 88.12 137 HIS A N 1
ATOM 1120 C CA . HIS A 1 137 ? 6.082 7.494 8.490 1.00 88.12 137 HIS A CA 1
ATOM 1121 C C . HIS A 1 137 ? 6.992 7.033 9.628 1.00 88.12 137 HIS A C 1
ATOM 1123 O O . HIS A 1 137 ? 6.740 7.339 10.797 1.00 88.12 137 HIS A O 1
ATOM 1129 N N . GLY A 1 138 ? 8.076 6.343 9.270 1.00 88.12 138 GLY A N 1
ATOM 1130 C CA . GLY A 1 138 ? 9.053 5.819 10.219 1.00 88.12 138 GLY A CA 1
ATOM 1131 C C . GLY A 1 138 ? 8.576 4.581 10.985 1.00 88.12 138 GLY A C 1
ATOM 1132 O O . GLY A 1 138 ? 7.420 4.171 10.909 1.00 88.12 138 GLY A O 1
ATOM 1133 N N . GLN A 1 139 ? 9.502 3.948 11.715 1.00 90.12 139 GLN A N 1
ATOM 1134 C CA . GLN A 1 139 ? 9.242 2.744 12.527 1.00 90.12 139 GLN A CA 1
ATOM 1135 C C . GLN A 1 139 ? 8.528 1.609 11.760 1.00 90.12 139 GLN A C 1
ATOM 1137 O O . GLN A 1 139 ? 7.746 0.849 12.330 1.00 90.12 139 GLN A O 1
ATOM 1142 N N . GLY A 1 140 ? 8.775 1.522 10.447 1.00 84.94 140 GLY A N 1
ATOM 1143 C CA . GLY A 1 140 ? 8.182 0.532 9.547 1.00 84.94 140 GLY A CA 1
ATOM 1144 C C . GLY A 1 140 ? 6.751 0.827 9.084 1.00 84.94 140 GLY A C 1
ATOM 1145 O O . GLY A 1 140 ? 6.210 0.046 8.310 1.00 84.94 140 GLY A O 1
ATOM 1146 N N . LEU A 1 141 ? 6.139 1.946 9.491 1.00 85.62 141 LEU A N 1
ATOM 1147 C CA . LEU A 1 141 ? 4.770 2.335 9.099 1.00 85.62 141 LEU A CA 1
ATOM 1148 C C . LEU A 1 141 ? 4.642 2.749 7.625 1.00 85.62 141 LEU A C 1
ATOM 1150 O O . LEU A 1 141 ? 3.543 2.788 7.076 1.00 85.62 141 LEU A O 1
ATOM 1154 N N . ASP A 1 142 ? 5.770 3.040 6.988 1.00 80.94 142 ASP A N 1
ATOM 1155 C CA . ASP A 1 142 ? 5.908 3.379 5.578 1.00 80.94 142 ASP A CA 1
ATOM 1156 C C . ASP A 1 142 ? 6.545 2.258 4.743 1.00 80.94 142 ASP A C 1
ATOM 1158 O O . ASP A 1 142 ? 6.703 2.430 3.533 1.00 80.94 142 ASP A O 1
ATOM 1162 N N . ARG A 1 143 ? 6.870 1.109 5.352 1.00 82.19 143 ARG A N 1
ATOM 1163 C CA . ARG A 1 143 ? 7.523 -0.022 4.681 1.00 82.19 143 ARG A CA 1
ATOM 1164 C C . ARG A 1 143 ? 6.510 -1.081 4.294 1.00 82.19 143 ARG A C 1
ATOM 1166 O O . ARG A 1 143 ? 5.889 -1.685 5.160 1.00 82.19 143 ARG A O 1
ATOM 1173 N N . ASN A 1 144 ? 6.394 -1.358 2.997 1.00 86.12 144 ASN A N 1
ATOM 1174 C CA . ASN A 1 144 ? 5.599 -2.470 2.456 1.00 86.12 144 ASN A CA 1
ATOM 1175 C C . ASN A 1 144 ? 4.095 -2.457 2.783 1.00 86.12 144 ASN A C 1
ATOM 1177 O O . ASN A 1 144 ? 3.370 -3.369 2.397 1.00 86.12 144 ASN A O 1
ATOM 1181 N N . LEU A 1 145 ? 3.619 -1.406 3.444 1.00 90.06 145 LEU A N 1
ATOM 1182 C CA . LEU A 1 145 ? 2.254 -1.227 3.901 1.00 90.06 145 LEU A CA 1
ATOM 1183 C C . LEU A 1 145 ? 1.914 0.265 3.888 1.00 90.06 145 LEU A C 1
ATOM 1185 O O . LEU A 1 145 ? 2.786 1.118 4.066 1.00 90.06 145 LEU A O 1
ATOM 1189 N N . PHE A 1 146 ? 0.638 0.579 3.689 1.00 88.38 146 PHE A N 1
ATOM 1190 C CA . PHE A 1 146 ? 0.101 1.918 3.880 1.00 88.38 146 PHE A CA 1
ATOM 1191 C C . PHE A 1 146 ? -0.627 1.973 5.211 1.00 88.38 146 PHE A C 1
ATOM 1193 O O . PHE A 1 146 ? -1.685 1.368 5.368 1.00 88.38 146 PHE A O 1
ATOM 1200 N N . VAL A 1 147 ? -0.064 2.709 6.165 1.00 92.06 147 VAL A N 1
ATOM 1201 C CA . VAL A 1 147 ? -0.740 3.005 7.425 1.00 92.06 147 VAL A CA 1
ATOM 1202 C C . VAL A 1 147 ? -1.098 4.479 7.463 1.00 92.06 147 VAL A C 1
ATOM 1204 O O . VAL A 1 147 ? -0.237 5.339 7.287 1.00 92.06 147 VAL A O 1
ATOM 1207 N N . GLN A 1 148 ? -2.372 4.774 7.686 1.00 91.00 148 GLN A N 1
ATOM 1208 C CA . GLN A 1 148 ? -2.894 6.132 7.727 1.00 91.00 148 GLN A CA 1
ATOM 1209 C C . GLN A 1 148 ? -3.698 6.376 9.002 1.00 91.00 148 GLN A C 1
ATOM 1211 O O . GLN A 1 148 ? -4.277 5.451 9.577 1.00 91.00 148 GLN A O 1
ATOM 1216 N N . ARG A 1 149 ? -3.754 7.640 9.420 1.00 92.31 149 ARG A N 1
ATOM 1217 C CA . ARG A 1 149 ? -4.529 8.117 10.569 1.00 92.31 149 ARG A CA 1
ATOM 1218 C C . ARG A 1 149 ? -5.476 9.224 10.128 1.00 92.31 149 ARG A C 1
ATOM 1220 O O . ARG A 1 149 ? -5.056 10.127 9.408 1.00 92.31 149 ARG A O 1
ATOM 1227 N N . CYS A 1 150 ? -6.723 9.179 10.585 1.00 89.12 150 CYS A N 1
ATOM 1228 C CA . CYS A 1 150 ? -7.669 10.257 10.324 1.00 89.12 150 CYS A CA 1
ATOM 1229 C C . CYS A 1 150 ? -7.289 11.509 11.127 1.00 89.12 150 CYS A C 1
ATOM 1231 O O . CYS A 1 150 ? -7.043 11.434 12.329 1.00 89.12 150 CYS A O 1
ATOM 1233 N N . ARG A 1 151 ? -7.237 12.669 10.475 1.00 86.31 151 ARG A N 1
ATOM 1234 C CA . ARG A 1 151 ? -6.868 13.939 11.104 1.00 86.31 151 ARG A CA 1
ATOM 1235 C C . ARG A 1 151 ? -7.977 14.468 12.010 1.00 86.31 151 ARG A C 1
ATOM 1237 O O . ARG A 1 151 ? -7.699 14.926 13.114 1.00 86.31 151 ARG A O 1
ATOM 1244 N N . GLU A 1 152 ? -9.220 14.405 11.546 1.00 84.62 152 GLU A N 1
ATOM 1245 C CA . GLU A 1 152 ? -10.410 14.876 12.262 1.00 84.62 152 GLU A CA 1
ATOM 1246 C C . GLU A 1 152 ? -10.835 13.908 13.369 1.00 84.62 152 GLU A C 1
ATOM 1248 O O . GLU A 1 152 ? -11.385 14.329 14.386 1.00 84.62 152 GLU A O 1
ATOM 1253 N N . HIS A 1 153 ? -10.542 12.620 13.182 1.00 89.19 153 HIS A N 1
ATOM 1254 C CA . HIS A 1 153 ? -10.849 11.549 14.124 1.00 89.19 153 HIS A CA 1
ATOM 1255 C C . HIS A 1 153 ? -9.568 10.774 14.470 1.00 89.19 153 HIS A C 1
ATOM 1257 O O . HIS A 1 153 ? -9.359 9.663 13.979 1.00 89.19 153 HIS A O 1
ATOM 1263 N N . PRO A 1 154 ? -8.670 11.363 15.282 1.00 92.31 154 PRO A N 1
ATOM 1264 C CA . PRO A 1 154 ? -7.310 10.871 15.512 1.00 92.31 154 PRO A CA 1
ATOM 1265 C C . PRO A 1 154 ? -7.227 9.493 16.177 1.00 92.31 154 PRO A C 1
ATOM 1267 O O . PRO A 1 154 ? -6.133 8.940 16.288 1.00 92.31 154 PRO A O 1
ATOM 1270 N N . GLU A 1 155 ? -8.335 8.931 16.635 1.00 93.81 155 GLU A N 1
ATOM 1271 C CA . GLU A 1 155 ? -8.418 7.557 17.104 1.00 93.81 155 GLU A CA 1
ATOM 1272 C C . GLU A 1 155 ? -8.606 6.536 15.974 1.00 93.81 155 GLU A C 1
ATOM 1274 O O . GLU A 1 155 ? -8.461 5.348 16.236 1.00 93.81 155 GLU A O 1
ATOM 1279 N N . PHE A 1 156 ? -8.925 6.946 14.742 1.00 93.00 156 PHE A N 1
ATOM 1280 C CA . PHE A 1 156 ? -9.181 6.044 13.616 1.00 93.00 156 PHE A CA 1
ATOM 1281 C C . PHE A 1 156 ? -7.967 5.879 12.709 1.00 93.00 156 PHE A C 1
ATOM 1283 O O . PHE A 1 156 ? -7.311 6.845 12.305 1.00 93.00 156 PHE A O 1
ATOM 1290 N N . TYR A 1 157 ? -7.723 4.625 12.343 1.00 94.31 157 TYR A N 1
ATOM 1291 C CA . TYR A 1 157 ? -6.590 4.205 11.541 1.00 94.31 157 TYR A CA 1
ATOM 1292 C C . TYR A 1 157 ? -7.024 3.246 10.435 1.00 94.31 157 TYR A C 1
ATOM 1294 O O . TYR A 1 157 ? -7.979 2.476 10.579 1.00 94.31 157 TYR A O 1
ATOM 1302 N N . LEU A 1 158 ? -6.261 3.276 9.348 1.00 92.81 158 LEU A N 1
ATOM 1303 C CA . LEU A 1 158 ? -6.366 2.372 8.214 1.00 92.81 158 LEU A CA 1
ATOM 1304 C C . LEU A 1 158 ? -4.990 1.756 7.961 1.00 92.81 158 LEU A C 1
ATOM 1306 O O . LEU A 1 158 ? -4.019 2.483 7.776 1.00 92.81 158 LEU A O 1
ATOM 1310 N N . ALA A 1 159 ? -4.914 0.429 7.941 1.00 94.25 159 ALA A N 1
ATOM 1311 C CA . ALA A 1 159 ? -3.781 -0.317 7.411 1.00 94.25 159 ALA A CA 1
ATOM 1312 C C . ALA A 1 159 ? -4.206 -0.982 6.100 1.00 94.25 159 ALA A C 1
ATOM 1314 O O . ALA A 1 159 ? -5.237 -1.651 6.044 1.00 94.25 159 ALA A O 1
ATOM 1315 N N . ALA A 1 160 ? -3.426 -0.797 5.047 1.00 91.75 160 ALA A N 1
ATOM 1316 C CA . ALA A 1 160 ? -3.742 -1.271 3.713 1.00 91.75 160 ALA A CA 1
ATOM 1317 C C . ALA A 1 160 ? -2.509 -1.882 3.057 1.00 91.75 160 ALA A C 1
ATOM 1319 O O . ALA A 1 160 ? -1.425 -1.297 3.072 1.00 91.75 160 ALA A O 1
ATOM 1320 N N . ASN A 1 161 ? -2.696 -3.050 2.458 1.00 92.38 161 ASN A N 1
ATOM 1321 C CA . ASN A 1 161 ? -1.728 -3.709 1.604 1.00 92.38 161 ASN A CA 1
ATOM 1322 C C . ASN A 1 161 ? -2.126 -3.443 0.147 1.00 92.38 161 ASN A C 1
ATOM 1324 O O . ASN A 1 161 ? -2.968 -4.170 -0.361 1.00 92.38 161 ASN A O 1
ATOM 1328 N N . PRO A 1 162 ? -1.591 -2.420 -0.540 1.00 83.62 162 PRO A N 1
ATOM 1329 C CA . PRO A 1 162 ? -1.971 -2.120 -1.923 1.00 83.62 162 PRO A CA 1
ATOM 1330 C C . PRO A 1 162 ? -1.280 -3.027 -2.954 1.00 83.62 162 PRO A C 1
ATOM 1332 O O . PRO A 1 162 ? -1.316 -2.730 -4.146 1.00 83.62 162 PRO A O 1
ATOM 1335 N N . TRP A 1 163 ? -0.625 -4.100 -2.507 1.00 86.25 163 TRP A N 1
ATOM 1336 C CA . TRP A 1 163 ? 0.257 -4.921 -3.327 1.00 86.25 163 TRP A CA 1
ATOM 1337 C C . TRP A 1 163 ? -0.382 -6.266 -3.690 1.00 86.25 163 TRP A C 1
ATOM 1339 O O . TRP A 1 163 ? -1.250 -6.751 -2.961 1.00 86.25 163 TRP A O 1
ATOM 1349 N N . PRO A 1 164 ? 0.075 -6.918 -4.777 1.00 82.81 164 PRO A N 1
ATOM 1350 C CA . PRO A 1 164 ? -0.470 -8.193 -5.250 1.00 82.81 164 PRO A CA 1
ATOM 1351 C C . PRO A 1 164 ? 0.011 -9.420 -4.451 1.00 82.81 164 PRO A C 1
ATOM 1353 O O . PRO A 1 164 ? -0.120 -10.549 -4.918 1.00 82.81 164 PRO A O 1
ATOM 1356 N N . TRP A 1 165 ? 0.604 -9.233 -3.272 1.00 88.62 165 TRP A N 1
ATOM 1357 C CA . TRP A 1 165 ? 1.134 -10.311 -2.434 1.00 88.62 165 TRP A CA 1
ATOM 1358 C C . TRP A 1 165 ? 0.565 -10.255 -1.024 1.00 88.62 165 TRP A C 1
ATOM 1360 O O . TRP A 1 165 ? 0.154 -9.201 -0.552 1.00 88.62 165 TRP A O 1
ATOM 1370 N N . HIS A 1 166 ? 0.563 -11.395 -0.339 1.00 92.50 166 HIS A N 1
ATOM 1371 C CA . HIS A 1 166 ? 0.164 -11.471 1.062 1.00 92.50 166 HIS A CA 1
ATOM 1372 C C . HIS A 1 166 ? 1.181 -10.767 1.972 1.00 92.50 166 HIS A C 1
ATOM 1374 O O . HIS A 1 166 ? 2.393 -10.867 1.751 1.00 92.50 166 HIS A O 1
ATOM 1380 N N . ALA A 1 167 ? 0.682 -10.098 3.012 1.00 93.12 167 ALA A N 1
ATOM 1381 C CA . ALA A 1 167 ? 1.479 -9.458 4.046 1.00 93.12 167 ALA A CA 1
ATOM 1382 C C . ALA A 1 167 ? 0.994 -9.871 5.445 1.00 93.12 167 ALA A C 1
ATOM 1384 O O . ALA A 1 167 ? -0.151 -9.620 5.820 1.00 93.12 167 ALA A O 1
ATOM 1385 N N . GLU A 1 168 ? 1.890 -10.453 6.238 1.00 95.25 168 GLU A N 1
ATOM 1386 C CA . GLU A 1 168 ? 1.704 -10.593 7.682 1.00 95.25 168 GLU A CA 1
ATOM 1387 C C . GLU A 1 168 ? 2.220 -9.323 8.357 1.00 95.25 168 GLU A C 1
ATOM 1389 O O . GLU A 1 168 ? 3.374 -8.926 8.175 1.00 95.25 168 GLU A O 1
ATOM 1394 N N . VAL A 1 169 ? 1.373 -8.674 9.145 1.00 95.06 169 VAL A N 1
ATOM 1395 C CA . VAL A 1 169 ? 1.671 -7.381 9.758 1.00 95.06 169 VAL A CA 1
ATOM 1396 C C . VAL A 1 169 ? 1.564 -7.485 11.269 1.00 95.06 169 VAL A C 1
ATOM 1398 O O . VAL A 1 169 ? 0.615 -8.057 11.797 1.00 95.06 169 VAL A O 1
ATOM 1401 N N . VAL A 1 170 ? 2.514 -6.888 11.984 1.00 95.62 170 VAL A N 1
ATOM 1402 C CA . VAL A 1 170 ? 2.448 -6.715 13.437 1.00 95.62 170 VAL A CA 1
ATOM 1403 C C . VAL A 1 170 ? 2.438 -5.230 13.764 1.00 95.62 170 VAL A C 1
ATOM 1405 O O . VAL A 1 170 ? 3.444 -4.542 13.599 1.00 95.62 170 VAL A O 1
ATOM 1408 N N . LEU A 1 171 ? 1.303 -4.739 14.258 1.00 95.81 171 LEU A N 1
ATOM 1409 C CA . LEU A 1 171 ? 1.143 -3.365 14.728 1.00 95.81 171 LEU A CA 1
ATOM 1410 C C . LEU A 1 171 ? 1.444 -3.287 16.225 1.00 95.81 171 LEU A C 1
ATOM 1412 O O . LEU A 1 171 ? 0.818 -3.983 17.025 1.00 95.81 171 LEU A O 1
ATOM 1416 N N . ARG A 1 172 ? 2.388 -2.432 16.622 1.00 95.12 172 ARG A N 1
ATOM 1417 C CA . ARG A 1 172 ? 2.774 -2.238 18.028 1.00 95.12 172 ARG A CA 1
ATOM 1418 C C . ARG A 1 172 ? 2.208 -0.931 18.562 1.00 95.12 172 ARG A C 1
ATOM 1420 O O . ARG A 1 172 ? 2.408 0.123 17.961 1.00 95.12 172 ARG A O 1
ATOM 1427 N N . PHE A 1 173 ? 1.551 -1.003 19.713 1.00 93.50 173 PHE A N 1
ATOM 1428 C CA . PHE A 1 173 ? 0.879 0.130 20.341 1.00 93.50 173 PHE A CA 1
ATOM 1429 C C . PHE A 1 173 ? 1.555 0.534 21.651 1.00 93.50 173 PHE A C 1
ATOM 1431 O O . PHE A 1 173 ? 2.241 -0.275 22.277 1.00 93.50 173 PHE A O 1
ATOM 1438 N N . ALA A 1 174 ? 1.355 1.782 22.067 1.00 91.44 174 ALA A N 1
ATOM 1439 C CA . ALA A 1 174 ? 1.788 2.265 23.369 1.00 91.44 174 ALA A CA 1
ATOM 1440 C C . ALA A 1 174 ? 1.060 1.526 24.500 1.00 91.44 174 ALA A C 1
ATOM 1442 O O . ALA A 1 174 ? -0.095 1.114 24.352 1.00 91.44 174 ALA A O 1
ATOM 1443 N N . GLU A 1 175 ? 1.727 1.386 25.644 1.00 89.06 175 GLU A N 1
ATOM 1444 C CA . GLU A 1 175 ? 1.139 0.763 26.829 1.00 89.06 175 GLU A CA 1
ATOM 1445 C C . GLU A 1 175 ? -0.165 1.470 27.237 1.00 89.06 175 GLU A C 1
ATOM 1447 O O . GLU A 1 175 ? -0.274 2.695 27.181 1.00 89.06 175 GLU A O 1
ATOM 1452 N N . GLY A 1 176 ? -1.180 0.685 27.606 1.00 88.06 176 GLY A N 1
ATOM 1453 C CA . GLY A 1 176 ? -2.506 1.198 27.962 1.00 88.06 176 GLY A CA 1
ATOM 1454 C C . GLY A 1 176 ? -3.387 1.609 26.776 1.00 88.06 176 GLY A C 1
ATOM 1455 O O . GLY A 1 176 ? -4.521 2.031 26.997 1.00 88.06 176 GLY A O 1
ATOM 1456 N N . THR A 1 177 ? -2.922 1.464 25.528 1.00 92.00 177 THR A N 1
ATOM 1457 C CA . THR A 1 177 ? -3.756 1.719 24.344 1.00 92.00 177 THR A CA 1
ATOM 1458 C C . THR A 1 177 ? -4.874 0.684 24.237 1.00 92.00 177 THR A C 1
ATOM 1460 O O . THR A 1 177 ? -4.620 -0.516 24.114 1.00 92.00 177 THR A O 1
ATOM 1463 N N . ALA A 1 178 ? -6.120 1.151 24.202 1.00 92.50 178 ALA A N 1
ATOM 1464 C CA . ALA A 1 178 ? -7.268 0.328 23.850 1.00 92.50 178 ALA A CA 1
ATOM 1465 C C . ALA A 1 178 ? -7.423 0.291 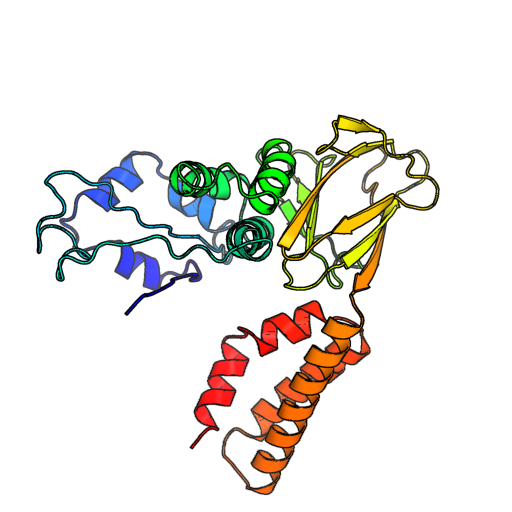22.325 1.00 92.50 178 ALA A C 1
ATOM 1467 O O . ALA A 1 178 ? -7.560 1.339 21.694 1.00 92.50 178 ALA A O 1
ATOM 1468 N N . VAL A 1 179 ? -7.417 -0.906 21.738 1.00 94.94 179 VAL A N 1
ATOM 1469 C CA . VAL A 1 179 ? -7.565 -1.099 20.289 1.00 94.94 179 VAL A CA 1
ATOM 1470 C C . VAL A 1 179 ? -8.858 -1.854 19.994 1.00 94.94 179 VAL A C 1
ATOM 1472 O O . VAL A 1 179 ? -9.144 -2.873 20.623 1.00 94.94 179 VAL A O 1
ATOM 1475 N N . LEU A 1 180 ? -9.633 -1.355 19.032 1.00 94.44 180 LEU A N 1
ATOM 1476 C CA . LEU A 1 180 ? -10.867 -1.963 18.540 1.00 94.44 180 LEU A CA 1
ATOM 1477 C C . LEU A 1 180 ? -10.705 -2.298 17.057 1.00 94.44 180 LEU A C 1
ATOM 1479 O O . LEU A 1 180 ? -10.493 -1.405 16.234 1.00 94.44 180 LEU A O 1
ATOM 1483 N N . ASP A 1 181 ? -10.832 -3.578 16.721 1.00 93.44 181 ASP A N 1
ATOM 1484 C CA . ASP A 1 181 ? -10.936 -4.039 15.341 1.00 93.44 181 ASP A CA 1
ATOM 1485 C C . ASP A 1 181 ? -12.322 -3.665 14.815 1.00 93.44 181 ASP A C 1
ATOM 1487 O O . ASP A 1 181 ? -13.331 -4.225 15.243 1.00 93.44 181 ASP A O 1
ATOM 1491 N N . LEU A 1 182 ? -12.364 -2.710 13.886 1.00 89.62 182 LEU A N 1
ATOM 1492 C CA . LEU A 1 182 ? -13.612 -2.199 13.327 1.00 89.62 182 LEU A CA 1
ATOM 1493 C C . LEU A 1 182 ? -14.265 -3.155 12.324 1.00 89.62 182 LEU A C 1
ATOM 1495 O O . LEU A 1 182 ? -15.453 -3.025 12.048 1.00 89.62 182 LEU A O 1
ATOM 1499 N N . HIS A 1 183 ? -13.518 -4.115 11.775 1.00 85.19 183 HIS A N 1
ATOM 1500 C CA . HIS A 1 183 ? -14.093 -5.125 10.892 1.00 85.19 183 HIS A CA 1
ATOM 1501 C C . HIS A 1 183 ? -14.972 -6.081 11.698 1.00 85.19 183 HIS A C 1
ATOM 1503 O O . HIS A 1 183 ? -16.083 -6.417 11.284 1.00 85.19 183 HIS A O 1
ATOM 1509 N N . LEU A 1 184 ? -14.442 -6.553 12.825 1.00 86.19 184 LEU A N 1
ATOM 1510 C CA . LEU A 1 184 ? -15.062 -7.589 13.651 1.00 86.19 184 LEU A CA 1
ATOM 1511 C C . LEU A 1 184 ? -15.812 -7.032 14.865 1.00 86.19 184 LEU A C 1
ATOM 1513 O O . LEU A 1 184 ? -16.356 -7.824 15.630 1.00 86.19 184 LEU A O 1
ATOM 1517 N N . ASP A 1 185 ? -15.819 -5.707 15.028 1.00 87.56 185 ASP A N 1
ATOM 1518 C CA . ASP A 1 185 ? -16.393 -4.980 16.164 1.00 87.56 185 ASP A CA 1
ATOM 1519 C C . ASP A 1 185 ? -15.994 -5.598 17.513 1.00 87.56 185 ASP A C 1
ATOM 1521 O O . ASP A 1 185 ? -16.820 -5.925 18.366 1.00 87.56 185 ASP A O 1
ATOM 1525 N N . ARG A 1 186 ? -14.688 -5.846 17.679 1.00 92.31 186 ARG A N 1
ATOM 1526 C CA . ARG A 1 186 ? -14.159 -6.522 18.869 1.00 92.31 186 ARG A CA 1
ATOM 1527 C C . ARG A 1 186 ? -12.883 -5.875 19.393 1.00 92.31 186 ARG A C 1
ATOM 1529 O O . ARG A 1 186 ? -12.044 -5.442 18.596 1.00 92.31 186 ARG A O 1
ATOM 1536 N N . PRO A 1 187 ? -12.684 -5.840 20.721 1.00 92.88 187 PRO A N 1
ATOM 1537 C CA . PRO A 1 187 ? -11.415 -5.425 21.295 1.00 92.88 187 PRO A CA 1
ATOM 1538 C C . PRO A 1 187 ? -10.274 -6.326 20.823 1.00 92.88 187 PRO A C 1
ATOM 1540 O O . PRO A 1 187 ? -10.431 -7.542 20.684 1.00 92.88 187 PRO A O 1
ATOM 1543 N N . VAL A 1 188 ? -9.109 -5.726 20.622 1.00 91.44 188 VAL A N 1
ATOM 1544 C CA . VAL A 1 188 ? -7.876 -6.427 20.279 1.00 91.44 188 VAL A CA 1
ATOM 1545 C C . VAL A 1 188 ? -7.010 -6.532 21.526 1.00 91.44 188 VAL A C 1
ATOM 1547 O O . VAL A 1 188 ? -6.712 -5.533 22.181 1.00 91.44 188 VAL A O 1
ATOM 1550 N N . ALA A 1 189 ? -6.552 -7.744 21.835 1.00 83.50 189 ALA A N 1
ATOM 1551 C CA . ALA A 1 189 ? -5.527 -7.953 22.849 1.00 83.50 189 ALA A CA 1
ATOM 1552 C C . ALA A 1 189 ? -4.171 -7.467 22.305 1.00 83.50 189 ALA A C 1
ATOM 1554 O O . ALA A 1 189 ? -3.396 -8.238 21.747 1.00 83.50 189 ALA A O 1
ATOM 1555 N N . ALA A 1 190 ? -3.903 -6.166 22.437 1.00 68.19 190 ALA A N 1
ATOM 1556 C CA . ALA A 1 190 ? -2.762 -5.495 21.813 1.00 68.19 190 ALA A CA 1
ATOM 1557 C C . ALA A 1 190 ? -1.393 -5.796 22.462 1.00 68.19 190 ALA A C 1
ATOM 1559 O O . ALA A 1 190 ? -0.391 -5.298 21.962 1.00 68.19 190 ALA A O 1
ATOM 1560 N N . GLY A 1 191 ? -1.345 -6.620 23.524 1.00 73.56 191 GLY A N 1
ATOM 1561 C CA . GLY A 1 191 ? -0.186 -6.892 24.393 1.00 73.56 191 GLY A CA 1
ATOM 1562 C C . GLY A 1 191 ? 1.193 -6.747 23.737 1.00 73.56 191 GLY A C 1
ATOM 1563 O O . GLY A 1 191 ? 1.819 -5.702 23.852 1.00 73.56 191 GLY A O 1
ATOM 1564 N N . ALA A 1 192 ? 1.674 -7.785 23.043 1.00 68.12 192 ALA A N 1
ATOM 1565 C CA . ALA A 1 192 ? 2.972 -7.766 22.350 1.00 68.12 192 ALA A CA 1
ATOM 1566 C C . ALA A 1 192 ? 2.910 -7.189 20.915 1.00 68.12 192 ALA A C 1
ATOM 1568 O O . ALA A 1 192 ? 3.885 -7.284 20.168 1.00 68.12 192 ALA A O 1
ATOM 1569 N N . GLY A 1 193 ? 1.769 -6.621 20.521 1.00 89.00 193 GLY A N 1
ATOM 1570 C CA . GLY A 1 193 ? 1.444 -6.207 19.159 1.00 89.00 193 GLY A CA 1
ATOM 1571 C C . GLY A 1 193 ? 0.278 -7.001 18.562 1.00 89.00 193 GLY A C 1
ATOM 1572 O O . GLY A 1 193 ? 0.102 -8.191 18.829 1.00 89.00 193 GLY A O 1
ATOM 1573 N N . TRP A 1 194 ? -0.529 -6.331 17.742 1.00 94.38 194 TRP A N 1
ATOM 1574 C CA . TRP A 1 194 ? -1.641 -6.935 17.016 1.00 94.38 194 TRP A CA 1
ATOM 1575 C C . TRP A 1 194 ? -1.160 -7.514 15.691 1.00 94.38 194 TRP A C 1
ATOM 1577 O O . TRP A 1 194 ? -0.620 -6.787 14.858 1.00 94.38 194 TRP A O 1
ATOM 1587 N N . ARG A 1 195 ? -1.372 -8.818 15.499 1.00 94.44 195 ARG A N 1
ATOM 1588 C CA . ARG A 1 195 ? -1.083 -9.506 14.241 1.00 94.44 195 ARG A CA 1
ATOM 1589 C C . ARG A 1 195 ? -2.268 -9.422 13.286 1.00 94.44 195 ARG A C 1
ATOM 1591 O O . ARG A 1 195 ? -3.397 -9.719 13.678 1.00 94.44 195 ARG A O 1
ATOM 1598 N N . LEU A 1 196 ? -1.980 -9.043 12.051 1.00 92.94 196 LEU A N 1
ATOM 1599 C CA . LEU A 1 196 ? -2.917 -8.900 10.950 1.00 92.94 196 LEU A CA 1
ATOM 1600 C C . LEU A 1 196 ? -2.428 -9.726 9.765 1.00 92.94 196 LEU A C 1
ATOM 1602 O O . LEU A 1 196 ? -1.284 -9.578 9.345 1.00 92.94 196 LEU A O 1
ATOM 1606 N N . ASP A 1 197 ? -3.326 -10.516 9.192 1.00 93.38 197 ASP A N 1
ATOM 1607 C CA . ASP A 1 197 ? -3.113 -11.165 7.902 1.00 93.38 197 ASP A CA 1
ATOM 1608 C C . ASP A 1 197 ? -3.815 -10.341 6.823 1.00 93.38 197 ASP A C 1
ATOM 1610 O O . ASP A 1 197 ? -5.052 -10.310 6.734 1.00 93.38 197 ASP A O 1
ATOM 1614 N N . LEU A 1 198 ? -3.023 -9.619 6.030 1.00 92.69 198 LEU A N 1
ATOM 1615 C CA . LEU A 1 198 ? -3.518 -8.789 4.943 1.00 92.69 198 LEU A CA 1
ATOM 1616 C C . LEU A 1 198 ? -3.292 -9.505 3.605 1.00 92.69 198 LEU A C 1
ATOM 1618 O O . LEU A 1 198 ? -2.153 -9.583 3.136 1.00 92.69 198 LEU A O 1
ATOM 1622 N N . PRO A 1 199 ? -4.362 -9.997 2.949 1.00 92.31 199 PRO A N 1
ATOM 1623 C CA . PRO A 1 199 ? -4.243 -10.548 1.605 1.00 92.31 199 PRO A CA 1
ATOM 1624 C C . PRO A 1 199 ? -3.799 -9.462 0.614 1.00 92.31 199 PRO A C 1
ATOM 1626 O O . PRO A 1 199 ? -3.824 -8.272 0.962 1.00 92.31 199 PRO A O 1
ATOM 1629 N N . PRO A 1 200 ? -3.427 -9.848 -0.618 1.00 88.88 200 PRO A N 1
ATOM 1630 C CA . PRO A 1 200 ? -3.308 -8.919 -1.731 1.00 88.88 200 PRO A CA 1
ATOM 1631 C C . PRO A 1 200 ? -4.463 -7.914 -1.761 1.00 88.88 200 PRO A C 1
ATOM 1633 O O . PRO A 1 200 ? -5.632 -8.296 -1.665 1.00 88.88 200 PRO A O 1
ATOM 1636 N N . PHE A 1 201 ? -4.135 -6.624 -1.847 1.00 85.56 201 PHE A N 1
ATOM 1637 C CA . PHE A 1 201 ? -5.115 -5.525 -1.868 1.00 85.56 201 PHE A CA 1
ATOM 1638 C C . PHE A 1 201 ? -6.037 -5.463 -0.636 1.00 85.56 201 PHE A C 1
ATOM 1640 O O . 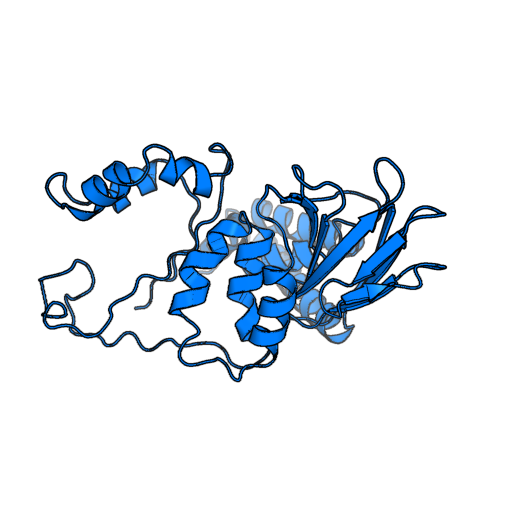PHE A 1 201 ? -7.106 -4.852 -0.673 1.00 85.56 201 PHE A O 1
ATOM 1647 N N . GLY A 1 202 ? -5.652 -6.099 0.472 1.00 90.44 202 GLY A N 1
ATOM 1648 C CA . GLY A 1 202 ? -6.423 -6.142 1.707 1.00 90.44 202 GLY A CA 1
ATOM 1649 C C . GLY A 1 202 ? -6.338 -4.846 2.510 1.00 90.44 202 GLY A C 1
ATOM 1650 O O . GLY A 1 202 ? -5.292 -4.202 2.576 1.00 90.44 202 GLY A O 1
ATOM 1651 N N . ILE A 1 203 ? -7.434 -4.501 3.189 1.00 91.75 203 ILE A N 1
ATOM 1652 C CA . ILE A 1 203 ? -7.491 -3.366 4.116 1.00 91.75 203 ILE A CA 1
ATOM 1653 C C . ILE A 1 203 ? -8.040 -3.775 5.482 1.00 91.75 203 ILE A C 1
ATOM 1655 O O . ILE A 1 203 ? -8.889 -4.663 5.590 1.00 91.75 203 ILE A O 1
ATOM 1659 N N . GLN A 1 204 ? -7.577 -3.081 6.517 1.00 94.44 204 GLN A N 1
ATOM 1660 C CA . GLN A 1 204 ? -8.012 -3.221 7.897 1.00 94.44 204 GLN A CA 1
ATOM 1661 C C . GLN A 1 204 ? -8.202 -1.838 8.525 1.00 94.44 204 GLN A C 1
ATOM 1663 O O . GLN A 1 204 ? -7.270 -1.040 8.599 1.00 94.44 204 GLN A O 1
ATOM 1668 N N . ALA A 1 205 ? -9.409 -1.582 9.026 1.00 93.31 205 ALA A N 1
ATOM 1669 C CA . ALA A 1 205 ? -9.730 -0.389 9.799 1.00 93.31 205 ALA A CA 1
ATOM 1670 C C . ALA A 1 205 ? -9.727 -0.715 11.298 1.00 93.31 205 ALA A C 1
ATOM 1672 O O . ALA A 1 205 ? -10.124 -1.813 11.703 1.00 93.31 205 ALA A O 1
ATOM 1673 N N . PHE A 1 206 ? -9.284 0.223 12.129 1.00 95.50 206 PHE A N 1
ATOM 1674 C CA . PHE A 1 206 ? -9.291 0.054 13.581 1.00 95.50 206 PHE A CA 1
ATOM 1675 C C . PHE A 1 206 ? -9.352 1.389 14.317 1.00 95.50 206 PHE A C 1
ATOM 1677 O O . PHE A 1 206 ? -8.957 2.427 13.782 1.00 95.50 206 PHE A O 1
ATOM 1684 N N . LYS A 1 207 ? -9.826 1.346 15.565 1.00 95.31 207 LYS A N 1
ATOM 1685 C CA . LYS A 1 207 ? -9.682 2.459 16.508 1.00 95.31 207 LYS A CA 1
ATOM 1686 C C . LYS A 1 207 ? -8.568 2.157 17.493 1.00 95.31 207 LYS A C 1
ATOM 1688 O O . LYS A 1 207 ? -8.495 1.037 17.989 1.00 95.31 207 LYS A O 1
ATOM 1693 N N . ALA A 1 208 ? -7.748 3.146 17.811 1.00 94.38 208 ALA A N 1
ATOM 1694 C CA . ALA A 1 208 ? -6.758 3.072 18.873 1.00 94.38 208 ALA A CA 1
ATOM 1695 C C . ALA A 1 208 ? -6.866 4.315 19.764 1.00 94.38 208 ALA A C 1
ATOM 1697 O O . ALA A 1 208 ? -6.688 5.444 19.303 1.00 94.38 208 ALA A O 1
ATOM 1698 N N . SER A 1 209 ? -7.158 4.093 21.043 1.00 89.69 209 SER A N 1
ATOM 1699 C CA . SER A 1 209 ? -7.416 5.133 22.040 1.00 89.69 209 SER A CA 1
ATOM 1700 C C . SER A 1 209 ? -6.372 5.046 23.152 1.00 89.69 209 SER A C 1
ATOM 1702 O O . SER A 1 209 ? -6.252 4.005 23.794 1.00 89.69 209 SER A O 1
ATOM 1704 N N . GLY A 1 210 ? -5.641 6.133 23.406 1.00 76.75 210 GLY A N 1
ATOM 1705 C CA . GLY A 1 210 ? -4.633 6.199 24.471 1.00 76.75 210 GLY A CA 1
ATOM 1706 C C . GLY A 1 210 ? -3.434 7.059 24.071 1.00 76.75 210 GLY A C 1
ATOM 1707 O O . GLY A 1 210 ? -2.614 6.651 23.258 1.00 76.75 210 GLY A O 1
ATOM 1708 N N . GLY A 1 211 ? -3.326 8.265 24.635 1.00 71.38 211 GLY A N 1
ATOM 1709 C CA . GLY A 1 211 ? -2.235 9.198 24.326 1.00 71.38 211 GLY A CA 1
ATOM 1710 C C . GLY A 1 211 ? -2.340 9.889 22.956 1.00 71.38 211 GLY A C 1
ATOM 1711 O O . GLY A 1 211 ? -3.339 9.779 22.249 1.00 71.38 211 GLY A O 1
ATOM 1712 N N . VAL A 1 212 ? -1.302 10.656 22.595 1.00 74.38 212 VAL A N 1
ATOM 1713 C CA . VAL A 1 212 ? -1.277 11.517 21.390 1.00 74.38 212 VAL A CA 1
ATOM 1714 C C . VAL A 1 212 ? -0.990 10.721 20.105 1.00 74.38 212 VAL A C 1
ATOM 1716 O O . VAL A 1 212 ? -1.522 11.054 19.043 1.00 74.38 212 VAL A O 1
ATOM 1719 N N . GLN A 1 213 ? -0.206 9.640 20.193 1.00 79.31 213 GLN A N 1
ATOM 1720 C CA . GLN A 1 213 ? 0.111 8.739 19.077 1.00 79.31 213 GLN A CA 1
ATOM 1721 C C . GLN A 1 213 ? 0.184 7.277 19.562 1.00 79.31 213 GLN A C 1
ATOM 1723 O O . GLN A 1 213 ? 1.263 6.788 19.891 1.00 79.31 213 GLN A O 1
ATOM 1728 N N . PRO A 1 214 ? -0.964 6.582 19.639 1.00 86.69 214 PRO A N 1
ATOM 1729 C CA . PRO A 1 214 ? -1.035 5.230 20.193 1.00 86.69 214 PRO A CA 1
ATOM 1730 C C . PRO A 1 214 ? -0.314 4.167 19.358 1.00 86.69 214 PRO A C 1
ATOM 1732 O O . PRO A 1 214 ? 0.177 3.194 19.920 1.00 86.69 214 PRO A O 1
ATOM 1735 N N . LEU A 1 215 ? -0.243 4.318 18.032 1.00 91.06 215 LEU A N 1
ATOM 1736 C CA . LEU A 1 215 ? 0.467 3.383 17.154 1.00 91.06 215 LEU A CA 1
ATOM 1737 C C . LEU A 1 215 ? 1.943 3.781 17.024 1.00 91.06 215 LEU A C 1
ATOM 1739 O O . LEU A 1 215 ? 2.248 4.872 16.541 1.00 91.06 215 LEU A O 1
ATOM 1743 N N . LEU A 1 216 ? 2.840 2.885 17.438 1.00 91.06 216 LEU A N 1
ATOM 1744 C CA . LEU A 1 216 ? 4.273 3.157 17.571 1.00 91.06 216 LEU A CA 1
ATOM 1745 C C . LEU A 1 216 ? 5.107 2.615 16.413 1.00 91.06 216 LEU A C 1
ATOM 1747 O O . LEU A 1 216 ? 6.030 3.288 15.963 1.00 91.06 216 LEU A O 1
ATOM 1751 N N . ALA A 1 217 ? 4.824 1.390 15.971 1.00 93.12 217 ALA A N 1
ATOM 1752 C CA . ALA A 1 217 ? 5.640 0.704 14.976 1.00 93.12 217 ALA A CA 1
ATOM 1753 C C . ALA A 1 217 ? 4.837 -0.341 14.202 1.00 93.12 217 ALA A C 1
ATOM 1755 O O . ALA A 1 217 ? 3.778 -0.797 14.647 1.00 93.12 217 ALA A O 1
ATOM 1756 N N . CYS A 1 218 ? 5.385 -0.735 13.058 1.00 94.56 218 CYS A N 1
ATOM 1757 C CA . CYS A 1 218 ? 4.844 -1.766 12.193 1.00 94.56 218 CYS A CA 1
ATOM 1758 C C . CYS A 1 218 ? 5.971 -2.675 11.697 1.00 94.56 218 CYS A C 1
ATOM 1760 O O . CYS A 1 218 ? 6.985 -2.208 11.182 1.00 94.56 218 CYS A O 1
ATOM 1762 N N . GLU A 1 219 ? 5.781 -3.981 11.842 1.00 94.38 219 GLU A N 1
ATOM 1763 C CA . GLU A 1 219 ? 6.621 -4.996 11.211 1.00 94.38 219 GLU A CA 1
ATOM 1764 C C . GLU A 1 219 ? 5.810 -5.674 10.114 1.00 94.38 219 GLU A C 1
ATOM 1766 O O . GLU A 1 219 ? 4.666 -6.058 10.347 1.00 94.38 219 GLU A O 1
ATOM 1771 N N . VAL A 1 220 ? 6.397 -5.826 8.928 1.00 93.75 220 VAL A N 1
ATOM 1772 C CA . VAL A 1 220 ? 5.733 -6.437 7.772 1.00 93.75 220 VAL A CA 1
ATOM 1773 C C . VAL A 1 220 ? 6.585 -7.587 7.266 1.00 93.75 220 VAL A C 1
ATOM 1775 O O . VAL A 1 220 ? 7.773 -7.410 6.993 1.00 93.75 220 VAL A O 1
ATOM 1778 N N . ARG A 1 221 ? 5.976 -8.761 7.122 1.00 92.94 221 ARG A N 1
ATOM 1779 C CA . ARG A 1 221 ? 6.557 -9.917 6.441 1.00 92.94 221 ARG A CA 1
ATOM 1780 C C . ARG A 1 221 ? 5.753 -10.190 5.185 1.00 92.94 221 ARG A C 1
ATOM 1782 O O . ARG A 1 221 ? 4.534 -10.310 5.237 1.00 92.94 221 ARG A O 1
ATOM 1789 N N . ILE A 1 222 ? 6.447 -10.266 4.060 1.00 91.50 222 ILE A N 1
ATOM 1790 C CA . ILE A 1 222 ? 5.856 -10.543 2.752 1.00 91.50 222 ILE A CA 1
ATOM 1791 C C . ILE A 1 222 ? 6.172 -11.987 2.370 1.00 91.50 222 ILE A C 1
ATOM 1793 O O . ILE A 1 222 ? 7.204 -12.524 2.773 1.00 91.50 222 ILE A O 1
ATOM 1797 N N . ASP A 1 223 ? 5.294 -12.596 1.576 1.00 88.50 223 ASP A N 1
ATOM 1798 C CA . ASP A 1 223 ? 5.531 -13.895 0.947 1.00 88.50 223 ASP A CA 1
ATOM 1799 C C . ASP A 1 223 ? 6.891 -13.947 0.217 1.00 88.50 223 ASP A C 1
ATOM 1801 O O . ASP A 1 223 ? 7.171 -13.162 -0.694 1.00 88.50 223 ASP A O 1
ATOM 1805 N N . GLU A 1 224 ? 7.730 -14.921 0.579 1.00 89.69 224 GLU A N 1
ATOM 1806 C CA . GLU A 1 224 ? 9.034 -15.147 -0.048 1.00 89.69 224 GLU A CA 1
ATOM 1807 C C . GLU A 1 224 ? 8.938 -15.352 -1.562 1.00 89.69 224 GLU A C 1
ATOM 1809 O O . GLU A 1 224 ? 9.855 -14.985 -2.297 1.00 89.69 224 GLU A O 1
ATOM 1814 N N . ALA A 1 225 ? 7.852 -15.957 -2.053 1.00 89.81 225 ALA A N 1
ATOM 1815 C CA . ALA A 1 225 ? 7.673 -16.148 -3.485 1.00 89.81 225 ALA A CA 1
ATOM 1816 C C . ALA A 1 225 ? 7.507 -14.807 -4.215 1.00 89.81 225 ALA A C 1
ATOM 1818 O O . ALA A 1 225 ? 8.002 -14.661 -5.333 1.00 89.81 225 ALA A O 1
ATOM 1819 N N . ALA A 1 226 ? 6.860 -13.821 -3.586 1.00 88.31 226 ALA A N 1
ATOM 1820 C CA . ALA A 1 226 ? 6.755 -12.470 -4.125 1.00 88.31 226 ALA A CA 1
ATOM 1821 C C . ALA A 1 226 ? 8.110 -11.751 -4.116 1.00 88.31 226 ALA A C 1
ATOM 1823 O O . ALA A 1 226 ? 8.484 -11.166 -5.130 1.00 88.31 226 ALA A O 1
ATOM 1824 N N . ILE A 1 227 ? 8.879 -11.885 -3.029 1.00 92.19 227 ILE A N 1
ATOM 1825 C CA . ILE A 1 227 ? 10.244 -11.342 -2.936 1.00 92.19 227 ILE A CA 1
ATOM 1826 C C . ILE A 1 227 ? 11.122 -11.930 -4.049 1.00 92.19 227 ILE A C 1
ATOM 1828 O O . ILE A 1 227 ? 11.763 -11.182 -4.779 1.00 92.19 227 ILE A O 1
ATOM 1832 N N . ARG A 1 228 ? 11.104 -13.254 -4.250 1.00 93.69 228 ARG A N 1
ATOM 1833 C CA . ARG A 1 228 ? 11.893 -13.914 -5.306 1.00 93.69 228 ARG A CA 1
ATOM 1834 C C . ARG A 1 228 ? 11.542 -13.425 -6.714 1.00 93.69 228 ARG A C 1
ATOM 1836 O O . ARG A 1 228 ? 12.447 -13.238 -7.519 1.00 93.69 228 ARG A O 1
ATOM 1843 N N . ARG A 1 229 ? 10.255 -13.208 -7.016 1.00 92.06 229 ARG A N 1
ATOM 1844 C CA . ARG A 1 229 ? 9.830 -12.650 -8.314 1.00 92.06 229 ARG A CA 1
ATOM 1845 C C . ARG A 1 229 ? 10.362 -11.233 -8.510 1.00 92.06 229 ARG A C 1
ATOM 1847 O O . ARG A 1 229 ? 11.018 -10.969 -9.508 1.00 92.06 229 ARG A O 1
ATOM 1854 N N . LEU A 1 230 ? 10.162 -10.369 -7.517 1.00 92.62 230 LEU A N 1
ATOM 1855 C CA . LEU A 1 230 ? 10.617 -8.982 -7.576 1.00 92.62 230 LEU A CA 1
ATOM 1856 C C . LEU A 1 230 ? 12.146 -8.870 -7.673 1.00 92.62 230 LEU A C 1
ATOM 1858 O O . LEU A 1 230 ? 12.667 -7.983 -8.346 1.00 92.62 230 LEU A O 1
ATOM 1862 N N . GLN A 1 231 ? 12.870 -9.787 -7.026 1.00 95.12 231 GLN A N 1
ATOM 1863 C CA . GLN A 1 231 ? 14.320 -9.887 -7.154 1.00 95.12 231 GLN A CA 1
ATOM 1864 C C . GLN A 1 231 ? 14.735 -10.180 -8.596 1.00 95.12 231 GLN A C 1
ATOM 1866 O O . GLN A 1 231 ? 15.622 -9.507 -9.115 1.00 95.12 231 GLN A O 1
ATOM 1871 N N . ALA A 1 232 ? 14.097 -11.169 -9.228 1.00 96.06 232 ALA A N 1
ATOM 1872 C CA . ALA A 1 232 ? 14.396 -11.558 -10.600 1.00 96.06 232 ALA A CA 1
ATOM 1873 C C . ALA A 1 232 ? 14.109 -10.415 -11.587 1.00 96.06 232 ALA A C 1
ATOM 1875 O O . ALA A 1 232 ? 14.920 -10.167 -12.478 1.00 96.06 232 ALA A O 1
ATOM 1876 N N . ASP A 1 233 ? 13.008 -9.683 -11.388 1.00 94.25 233 ASP A N 1
ATOM 1877 C CA . ASP A 1 233 ? 12.685 -8.501 -12.190 1.00 94.25 233 ASP A CA 1
ATOM 1878 C C . ASP A 1 233 ? 13.776 -7.429 -12.036 1.00 94.25 233 ASP A C 1
ATOM 1880 O O . ASP A 1 233 ? 14.321 -6.953 -13.027 1.00 94.25 233 ASP A O 1
ATOM 1884 N N . LEU A 1 234 ? 14.187 -7.107 -10.804 1.00 96.06 234 LEU A N 1
ATOM 1885 C CA . LEU A 1 234 ? 15.247 -6.123 -10.562 1.00 96.06 234 LEU A CA 1
ATOM 1886 C C . LEU A 1 234 ? 16.604 -6.548 -11.160 1.00 96.06 234 LEU A C 1
ATOM 1888 O O . LEU A 1 234 ? 17.311 -5.720 -11.731 1.00 96.06 234 LEU A O 1
ATOM 1892 N N . GLU A 1 235 ? 16.970 -7.827 -11.061 1.00 97.25 235 GLU A N 1
ATOM 1893 C CA . GLU A 1 235 ? 18.194 -8.373 -11.668 1.00 97.25 235 GLU A CA 1
ATOM 1894 C C . GLU A 1 235 ? 18.165 -8.294 -13.205 1.00 97.25 235 GLU A C 1
ATOM 1896 O O . GLU A 1 235 ? 19.185 -7.994 -13.833 1.00 97.25 235 GLU A O 1
ATOM 1901 N N . ALA A 1 236 ? 17.000 -8.506 -13.825 1.00 96.12 236 ALA A N 1
ATOM 1902 C CA . ALA A 1 236 ? 16.833 -8.343 -15.266 1.00 96.12 236 ALA A CA 1
ATOM 1903 C C . ALA A 1 236 ? 17.053 -6.884 -15.705 1.00 96.12 236 ALA A C 1
ATOM 1905 O O . ALA A 1 236 ? 17.723 -6.634 -16.712 1.00 96.12 236 ALA A O 1
ATOM 1906 N N . GLU A 1 237 ? 16.552 -5.922 -14.928 1.00 96.12 237 GLU A N 1
ATOM 1907 C CA . GLU A 1 237 ? 16.728 -4.490 -15.198 1.00 96.12 237 GLU A CA 1
ATOM 1908 C C . GLU A 1 237 ? 18.179 -4.029 -15.000 1.00 96.12 237 GLU A C 1
ATOM 1910 O O . GLU A 1 237 ? 18.689 -3.216 -15.774 1.00 96.12 237 GLU A O 1
ATOM 1915 N N . GLU A 1 238 ? 18.895 -4.592 -14.024 1.00 97.00 238 GLU A N 1
ATOM 1916 C CA . GLU A 1 238 ? 20.336 -4.361 -13.852 1.00 97.00 238 GLU A CA 1
ATOM 1917 C C . GLU A 1 238 ? 21.148 -4.866 -15.039 1.00 97.00 238 GLU A C 1
ATOM 1919 O O . GLU A 1 238 ? 22.019 -4.151 -15.547 1.00 97.00 238 GLU A O 1
ATOM 1924 N N . LEU A 1 239 ? 20.847 -6.076 -15.513 1.00 97.19 239 LEU A N 1
ATOM 1925 C CA . LEU A 1 239 ? 21.500 -6.632 -16.690 1.00 97.19 239 LEU A CA 1
ATOM 1926 C C . LEU A 1 239 ? 21.220 -5.776 -17.933 1.00 97.19 239 LEU A C 1
ATOM 1928 O O . LEU A 1 239 ? 22.131 -5.523 -18.727 1.00 97.19 239 LEU A O 1
ATOM 1932 N N . LEU A 1 240 ? 19.982 -5.303 -18.104 1.00 95.12 240 LEU A N 1
ATOM 1933 C CA . LEU A 1 240 ? 19.621 -4.395 -19.191 1.00 95.12 240 LEU A CA 1
ATOM 1934 C C . LEU A 1 240 ? 20.410 -3.082 -19.103 1.00 95.12 240 LEU A C 1
ATOM 1936 O O . LEU A 1 240 ? 21.037 -2.688 -20.087 1.00 95.12 240 LEU A O 1
ATOM 1940 N N . ALA A 1 241 ? 20.457 -2.445 -17.931 1.00 95.94 241 ALA A N 1
ATOM 1941 C CA . ALA A 1 241 ? 21.204 -1.206 -17.725 1.00 95.94 241 ALA A CA 1
ATOM 1942 C C . ALA A 1 241 ? 22.698 -1.366 -18.055 1.00 95.94 241 ALA A C 1
ATOM 1944 O O . ALA A 1 241 ? 23.270 -0.533 -18.761 1.00 95.94 241 ALA A O 1
ATOM 1945 N N . GLN A 1 242 ? 23.325 -2.464 -17.617 1.00 97.00 242 GLN A N 1
ATOM 1946 C CA . GLN A 1 242 ? 24.724 -2.771 -17.936 1.00 97.00 242 GLN A CA 1
ATOM 1947 C C . GLN A 1 242 ? 24.952 -2.937 -19.443 1.00 97.00 242 GLN A C 1
ATOM 1949 O O . GLN A 1 242 ? 25.923 -2.405 -19.984 1.00 97.00 242 GLN A O 1
ATOM 1954 N N . ARG A 1 243 ? 24.051 -3.644 -20.137 1.00 96.69 243 ARG A N 1
ATOM 1955 C CA . ARG A 1 243 ? 24.134 -3.839 -21.592 1.00 96.69 243 ARG A CA 1
ATOM 1956 C C . ARG A 1 243 ? 23.994 -2.522 -22.353 1.00 96.69 243 ARG A C 1
ATOM 1958 O O . ARG A 1 243 ? 24.767 -2.283 -23.276 1.00 96.69 243 ARG A O 1
ATOM 1965 N N . LEU A 1 244 ? 23.050 -1.669 -21.957 1.00 95.12 244 LEU A N 1
ATOM 1966 C CA . LEU A 1 244 ? 22.825 -0.361 -22.578 1.00 95.12 244 LEU A CA 1
ATOM 1967 C C . LEU A 1 244 ? 24.016 0.584 -22.366 1.00 95.12 244 LEU A C 1
ATOM 1969 O O . LEU A 1 244 ? 24.435 1.262 -23.304 1.00 95.12 244 LEU A O 1
ATOM 1973 N N . LEU A 1 245 ? 24.608 0.577 -21.166 1.00 96.44 245 LEU A N 1
ATOM 1974 C CA . LEU A 1 245 ? 25.835 1.321 -20.869 1.00 96.44 245 LEU A CA 1
ATOM 1975 C C . LEU A 1 245 ? 27.013 0.841 -21.721 1.00 96.44 245 LEU A C 1
ATOM 1977 O O . LEU A 1 245 ? 27.710 1.661 -22.315 1.00 96.44 245 LEU A O 1
ATOM 1981 N N . ALA A 1 246 ? 27.219 -0.475 -21.817 1.00 96.31 246 ALA A N 1
ATOM 1982 C CA . ALA A 1 246 ? 28.292 -1.056 -22.624 1.00 96.31 246 ALA A CA 1
ATOM 1983 C C . ALA A 1 246 ? 28.130 -0.761 -24.126 1.00 96.31 246 ALA A C 1
ATOM 1985 O O . ALA A 1 246 ? 29.123 -0.625 -24.838 1.00 96.31 246 ALA A O 1
ATOM 1986 N N . ALA A 1 247 ? 26.888 -0.636 -24.601 1.00 94.94 247 ALA A N 1
ATOM 1987 C CA . ALA A 1 247 ? 26.565 -0.274 -25.977 1.00 94.94 247 ALA A CA 1
ATOM 1988 C C . ALA A 1 247 ? 26.611 1.245 -26.251 1.00 94.94 247 ALA A C 1
ATOM 1990 O O . ALA A 1 247 ? 26.466 1.650 -27.402 1.00 94.94 247 ALA A O 1
ATOM 1991 N N . GLY A 1 248 ? 26.813 2.085 -25.228 1.00 94.69 248 GLY A N 1
ATOM 1992 C CA . GLY A 1 248 ? 26.864 3.542 -25.382 1.00 94.69 248 GLY A CA 1
ATOM 1993 C C . GLY A 1 248 ? 25.525 4.174 -25.772 1.00 94.69 248 GLY A C 1
ATOM 1994 O O . GLY A 1 248 ? 25.516 5.193 -26.460 1.00 94.69 248 GLY A O 1
ATOM 1995 N N . VAL A 1 249 ? 24.400 3.572 -25.367 1.00 94.12 249 VAL A N 1
ATOM 1996 C CA . VAL A 1 249 ? 23.058 4.079 -25.698 1.00 94.12 249 VAL A CA 1
ATOM 1997 C C . VAL A 1 249 ? 22.796 5.404 -24.973 1.00 94.12 249 VAL A C 1
ATOM 1999 O O . VAL A 1 249 ? 23.031 5.533 -23.768 1.00 94.12 249 VAL A O 1
ATOM 2002 N N . GLU A 1 250 ? 22.294 6.405 -25.699 1.00 92.94 250 GLU A N 1
ATOM 2003 C CA . GLU A 1 250 ? 21.905 7.694 -25.122 1.00 92.94 250 GLU A CA 1
ATOM 2004 C C . GLU A 1 250 ? 20.815 7.498 -24.052 1.00 92.94 250 GLU A C 1
ATOM 2006 O O . GLU A 1 250 ? 19.839 6.788 -24.268 1.00 92.94 250 GLU A O 1
ATOM 2011 N N . GLY A 1 251 ? 20.993 8.093 -22.868 1.00 92.44 251 GLY A N 1
ATOM 2012 C CA . GLY A 1 251 ? 20.081 7.911 -21.728 1.00 92.44 251 GLY A CA 1
ATOM 2013 C C . GLY A 1 251 ? 20.363 6.681 -20.849 1.00 92.44 251 GLY A C 1
ATOM 2014 O O . GLY A 1 251 ? 19.801 6.580 -19.758 1.00 92.44 251 GLY A O 1
ATOM 2015 N N . ALA A 1 252 ? 21.289 5.791 -21.231 1.00 93.81 252 ALA A N 1
ATOM 2016 C CA . ALA A 1 252 ? 21.619 4.597 -20.441 1.00 93.81 252 ALA A CA 1
ATOM 2017 C C . ALA A 1 252 ? 22.144 4.915 -19.028 1.00 93.81 252 ALA A C 1
ATOM 2019 O O . ALA A 1 252 ? 21.847 4.189 -18.083 1.00 93.81 252 ALA A O 1
ATOM 2020 N N . SER A 1 253 ? 22.892 6.014 -18.863 1.00 95.25 253 SER A N 1
ATOM 2021 C CA . SER A 1 253 ? 23.400 6.457 -17.552 1.00 95.25 253 SER A CA 1
ATOM 2022 C C . SER A 1 253 ? 22.275 6.870 -16.597 1.00 95.25 253 SER A C 1
ATOM 2024 O O . SER A 1 253 ? 22.287 6.504 -15.422 1.00 95.25 253 SER A O 1
ATOM 2026 N N . GLU A 1 254 ? 21.261 7.575 -17.106 1.00 94.81 254 GLU A N 1
ATOM 2027 C CA . GLU A 1 254 ? 20.097 7.982 -16.313 1.00 94.81 254 GLU A CA 1
ATOM 2028 C C . GLU A 1 254 ? 19.275 6.762 -15.882 1.00 94.81 254 GLU A C 1
ATOM 2030 O O . GLU A 1 254 ? 18.930 6.625 -14.706 1.00 94.81 254 GLU A O 1
ATOM 2035 N N . PHE A 1 255 ? 19.037 5.831 -16.809 1.00 94.38 255 PHE A N 1
ATOM 2036 C CA . PHE A 1 255 ? 18.355 4.573 -16.517 1.00 94.38 255 PHE A CA 1
ATOM 2037 C C . PHE A 1 255 ? 19.113 3.725 -15.486 1.00 94.38 255 PHE A C 1
ATOM 2039 O O . PHE A 1 255 ? 18.523 3.281 -14.502 1.00 94.38 255 PHE A O 1
ATOM 2046 N N . ALA A 1 256 ? 20.432 3.572 -15.638 1.00 95.62 256 ALA A N 1
ATOM 2047 C CA . ALA A 1 256 ? 21.268 2.875 -14.662 1.00 95.62 256 ALA A CA 1
ATOM 2048 C C . ALA A 1 256 ? 21.219 3.533 -13.273 1.00 95.62 256 ALA A C 1
ATOM 2050 O O . ALA A 1 256 ? 21.187 2.833 -12.261 1.00 95.62 256 ALA A O 1
ATOM 2051 N N . GLY A 1 257 ? 21.147 4.868 -13.212 1.00 95.62 257 GLY A N 1
ATOM 2052 C CA . GLY A 1 257 ? 20.931 5.607 -11.968 1.00 95.62 257 GLY A CA 1
ATOM 2053 C C . GLY A 1 257 ? 19.598 5.265 -11.291 1.00 95.62 257 GLY A C 1
ATOM 2054 O O . GLY A 1 257 ? 19.563 5.074 -10.073 1.00 95.62 257 GLY A O 1
ATOM 2055 N N . GLN A 1 258 ? 18.513 5.121 -12.062 1.00 94.12 258 GLN A N 1
ATOM 2056 C CA . GLN A 1 258 ? 17.220 4.676 -11.525 1.00 94.12 258 GLN A CA 1
ATOM 2057 C C . GLN A 1 258 ? 17.290 3.238 -11.006 1.00 94.12 258 GLN A C 1
ATOM 2059 O O . GLN A 1 258 ? 16.857 2.977 -9.886 1.00 94.12 258 GLN A O 1
ATOM 2064 N N . VAL A 1 259 ? 17.890 2.316 -11.761 1.00 95.94 259 VAL A N 1
ATOM 2065 C CA . VAL A 1 259 ? 18.040 0.919 -11.322 1.00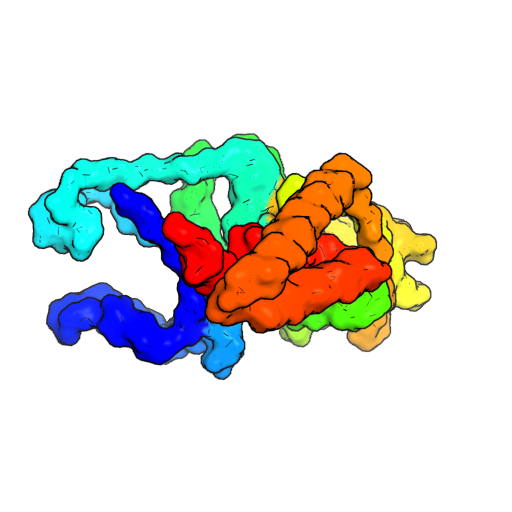 95.94 259 VAL A CA 1
ATOM 2066 C C . VAL A 1 259 ? 18.893 0.820 -10.048 1.00 95.94 259 VAL A C 1
ATOM 2068 O O . VAL A 1 259 ? 18.523 0.117 -9.109 1.00 95.94 259 VAL A O 1
ATOM 2071 N N . ALA A 1 260 ? 19.977 1.595 -9.939 1.00 96.81 260 ALA A N 1
ATOM 2072 C CA . ALA A 1 260 ? 20.786 1.659 -8.721 1.00 96.81 260 ALA A CA 1
ATOM 2073 C C . ALA A 1 260 ? 19.987 2.182 -7.510 1.00 96.81 260 ALA A C 1
ATOM 2075 O O . ALA A 1 260 ? 20.130 1.661 -6.400 1.00 96.81 260 ALA A O 1
ATOM 2076 N N . ARG A 1 261 ? 19.100 3.167 -7.713 1.00 96.00 261 ARG A N 1
ATOM 2077 C CA . ARG A 1 261 ? 18.165 3.631 -6.674 1.00 96.00 261 ARG A CA 1
ATOM 2078 C C . ARG A 1 261 ? 17.219 2.509 -6.233 1.00 96.00 261 ARG A C 1
ATOM 2080 O O . ARG A 1 261 ? 17.021 2.340 -5.031 1.00 96.00 261 ARG A O 1
ATOM 2087 N N . LEU A 1 262 ? 16.676 1.726 -7.170 1.00 94.69 262 LEU A N 1
ATOM 2088 C CA . LEU A 1 262 ? 15.836 0.563 -6.850 1.00 94.69 262 LEU A CA 1
ATOM 2089 C C . LEU A 1 262 ? 16.597 -0.484 -6.039 1.00 94.69 262 LEU A C 1
ATOM 2091 O O . LEU A 1 262 ? 16.066 -1.003 -5.059 1.00 94.69 262 LEU A O 1
ATOM 2095 N N . ARG A 1 263 ? 17.866 -0.740 -6.370 1.00 96.88 263 ARG A N 1
ATOM 2096 C CA . ARG A 1 263 ? 18.717 -1.629 -5.571 1.00 96.88 263 ARG A CA 1
ATOM 2097 C C . ARG A 1 263 ? 18.966 -1.093 -4.157 1.00 96.88 263 ARG A C 1
ATOM 2099 O O . ARG A 1 263 ? 19.009 -1.878 -3.212 1.00 96.88 263 ARG A O 1
ATOM 2106 N N . GLY A 1 264 ? 19.075 0.224 -3.985 1.00 95.25 264 GLY A N 1
ATOM 2107 C CA . GLY A 1 264 ? 19.110 0.857 -2.662 1.00 95.25 264 GLY A CA 1
ATOM 2108 C C . GLY A 1 264 ? 17.859 0.543 -1.837 1.00 95.25 264 GLY A C 1
ATOM 2109 O O . GLY A 1 264 ? 17.964 0.009 -0.734 1.00 95.25 264 GLY A O 1
ATOM 2110 N N . LEU A 1 265 ? 16.676 0.770 -2.414 1.00 91.62 265 LEU A N 1
ATOM 2111 C CA . LEU A 1 265 ? 15.384 0.462 -1.782 1.00 91.62 265 LEU A CA 1
ATOM 2112 C C . LEU A 1 265 ? 15.224 -1.031 -1.463 1.00 91.62 265 LEU A C 1
ATOM 2114 O O . LEU A 1 265 ? 14.709 -1.393 -0.404 1.00 91.62 265 LEU A O 1
ATOM 2118 N N . TRP A 1 266 ? 15.707 -1.904 -2.349 1.00 93.38 266 TRP A N 1
ATOM 2119 C CA . TRP A 1 266 ? 15.752 -3.347 -2.125 1.00 93.38 266 TRP A CA 1
ATOM 2120 C C . TRP A 1 266 ? 16.558 -3.711 -0.871 1.00 93.38 266 TRP A C 1
ATOM 2122 O O . TRP A 1 266 ? 16.097 -4.498 -0.045 1.00 93.38 266 TRP A O 1
ATOM 2132 N N . ASN A 1 267 ? 17.739 -3.112 -0.693 1.00 93.56 267 ASN A N 1
ATOM 2133 C CA . ASN A 1 267 ? 18.599 -3.356 0.471 1.00 93.56 267 ASN A CA 1
ATOM 2134 C C . ASN A 1 267 ? 17.976 -2.848 1.780 1.00 93.56 267 ASN A C 1
ATOM 2136 O O . ASN A 1 267 ? 18.216 -3.413 2.846 1.00 93.56 267 ASN A O 1
ATOM 2140 N N . GLU A 1 268 ? 17.134 -1.819 1.698 1.00 90.31 268 GLU A N 1
ATOM 2141 C CA . GLU A 1 268 ? 16.319 -1.320 2.810 1.00 90.31 268 GLU A CA 1
ATOM 2142 C C . GLU A 1 268 ? 15.063 -2.170 3.073 1.00 90.31 268 GLU A C 1
ATOM 2144 O O . GLU A 1 268 ? 14.302 -1.879 4.000 1.00 90.31 268 GLU A O 1
ATOM 2149 N N . GLN A 1 269 ? 14.856 -3.232 2.282 1.00 90.69 269 GLN A N 1
ATOM 2150 C CA . GLN A 1 269 ? 13.683 -4.108 2.304 1.00 90.69 269 GLN A CA 1
ATOM 2151 C C . GLN A 1 269 ? 12.375 -3.363 1.998 1.00 90.69 269 GLN A C 1
ATOM 2153 O O . GLN A 1 269 ? 11.308 -3.737 2.488 1.00 90.69 269 GLN A O 1
ATOM 2158 N N . ASN A 1 270 ? 12.434 -2.303 1.187 1.00 88.38 270 ASN A N 1
ATOM 2159 C CA . ASN A 1 270 ? 11.266 -1.550 0.732 1.00 88.38 270 ASN A CA 1
ATOM 2160 C C . ASN A 1 270 ? 10.769 -2.071 -0.628 1.00 88.38 270 ASN A C 1
ATOM 2162 O O . ASN A 1 270 ? 10.823 -1.390 -1.652 1.00 88.38 270 ASN A O 1
ATOM 2166 N N . TYR A 1 271 ? 10.307 -3.319 -0.630 1.00 90.19 271 TYR A N 1
ATOM 2167 C CA . TYR A 1 271 ? 9.839 -4.045 -1.814 1.00 90.19 271 TYR A CA 1
ATOM 2168 C C . TYR A 1 271 ? 8.636 -3.378 -2.488 1.00 90.19 271 TYR A C 1
ATOM 2170 O O . TYR A 1 271 ? 8.520 -3.398 -3.709 1.00 90.19 271 TYR A O 1
ATOM 2178 N N . ALA A 1 272 ? 7.775 -2.746 -1.696 1.00 83.31 272 ALA A N 1
ATOM 2179 C CA . ALA A 1 272 ? 6.670 -1.920 -2.165 1.00 83.31 272 ALA A CA 1
ATOM 2180 C C . ALA A 1 272 ? 7.106 -0.838 -3.158 1.00 83.31 272 ALA A C 1
ATOM 2182 O O . ALA A 1 272 ? 6.591 -0.772 -4.269 1.00 83.31 272 ALA A O 1
ATOM 2183 N N . GLU A 1 273 ? 8.075 -0.011 -2.764 1.00 84.06 273 GLU A N 1
ATOM 2184 C CA . GLU A 1 273 ? 8.567 1.077 -3.611 1.00 84.06 273 GLU A CA 1
ATOM 2185 C C . GLU A 1 273 ? 9.269 0.528 -4.860 1.00 84.06 273 GLU A C 1
ATOM 2187 O O . GLU A 1 273 ? 9.097 1.059 -5.955 1.00 84.06 273 GLU A O 1
ATOM 2192 N N . VAL A 1 274 ? 10.016 -0.576 -4.722 1.00 86.69 274 VAL A N 1
ATOM 2193 C CA . VAL A 1 274 ? 10.644 -1.248 -5.871 1.00 86.69 274 VAL A CA 1
ATOM 2194 C C . VAL A 1 274 ? 9.582 -1.703 -6.877 1.00 86.69 274 VAL A C 1
ATOM 2196 O O . VAL A 1 274 ? 9.696 -1.412 -8.066 1.00 86.69 274 VAL A O 1
ATOM 2199 N N . GLN A 1 275 ? 8.519 -2.361 -6.413 1.00 85.81 275 GLN A N 1
ATOM 2200 C CA . GLN A 1 275 ? 7.424 -2.822 -7.264 1.00 85.81 275 GLN A CA 1
ATOM 2201 C C . GLN A 1 275 ? 6.640 -1.674 -7.899 1.00 85.81 275 GLN A C 1
ATOM 2203 O O . GLN A 1 275 ? 6.300 -1.775 -9.076 1.00 85.81 275 GLN A O 1
ATOM 2208 N N . ASP A 1 276 ? 6.341 -0.602 -7.163 1.00 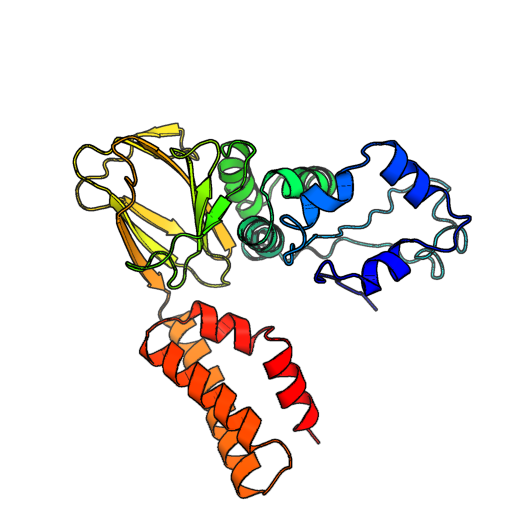80.25 276 ASP A N 1
ATOM 2209 C CA . ASP A 1 276 ? 5.609 0.556 -7.697 1.00 80.25 276 ASP A CA 1
ATOM 2210 C C . ASP A 1 276 ? 6.358 1.165 -8.890 1.00 80.25 276 ASP A C 1
ATOM 2212 O O . ASP A 1 276 ? 5.790 1.351 -9.971 1.00 80.25 276 ASP A O 1
ATOM 2216 N N . VAL A 1 277 ? 7.676 1.350 -8.752 1.00 78.69 277 VAL A N 1
ATOM 2217 C CA . VAL A 1 277 ? 8.503 1.872 -9.843 1.00 78.69 277 VAL A CA 1
ATOM 2218 C C . VAL A 1 277 ? 8.561 0.898 -11.021 1.00 78.69 277 VAL A C 1
ATOM 2220 O O . VAL A 1 277 ? 8.327 1.322 -12.154 1.00 78.69 277 VAL A O 1
ATOM 2223 N N . LEU A 1 278 ? 8.812 -0.393 -10.775 1.00 80.81 278 LEU A N 1
ATOM 2224 C CA . LEU A 1 278 ? 8.912 -1.396 -11.843 1.00 80.81 278 LEU A CA 1
ATOM 2225 C C . LEU A 1 278 ? 7.588 -1.599 -12.596 1.00 80.81 278 LEU A C 1
ATOM 2227 O O . LEU A 1 278 ? 7.597 -1.796 -13.809 1.00 80.81 278 LEU A O 1
ATOM 2231 N N . SER A 1 279 ? 6.444 -1.514 -11.916 1.00 73.25 279 SER A N 1
ATOM 2232 C CA . SER A 1 279 ? 5.129 -1.793 -12.515 1.00 73.25 279 SER A CA 1
ATOM 2233 C C . SER A 1 279 ? 4.422 -0.578 -13.112 1.00 73.25 279 SER A C 1
ATOM 2235 O O . SER A 1 279 ? 3.581 -0.752 -13.992 1.00 73.25 279 SER A O 1
ATOM 2237 N N . GLY A 1 280 ? 4.756 0.643 -12.687 1.00 64.44 280 GLY A N 1
ATOM 2238 C CA . GLY A 1 280 ? 4.009 1.824 -13.129 1.00 64.44 280 GLY A CA 1
ATOM 2239 C C . GLY A 1 280 ? 4.688 3.174 -12.921 1.00 64.44 280 GLY A C 1
ATOM 2240 O O . GLY A 1 280 ? 4.063 4.203 -13.183 1.00 64.44 280 GLY A O 1
ATOM 2241 N N . GLY A 1 281 ? 5.953 3.211 -12.493 1.00 72.12 281 GLY A N 1
ATOM 2242 C CA . GLY A 1 281 ? 6.697 4.459 -12.340 1.00 72.12 281 GLY A CA 1
ATOM 2243 C C . GLY A 1 281 ? 6.842 5.184 -13.678 1.00 72.12 281 GLY A C 1
ATOM 2244 O O . GLY A 1 281 ? 7.645 4.775 -14.513 1.00 72.12 281 GLY A O 1
ATOM 2245 N N . TYR A 1 282 ? 6.085 6.269 -13.882 1.00 67.44 282 TYR A N 1
ATOM 2246 C CA . TYR A 1 282 ? 6.020 6.986 -15.165 1.00 67.44 282 TYR A CA 1
ATOM 2247 C C . TYR A 1 282 ? 7.405 7.342 -15.717 1.00 67.44 282 TYR A C 1
ATOM 2249 O O . TYR A 1 282 ? 7.714 7.036 -16.865 1.00 67.44 282 TYR A O 1
ATOM 2257 N N . GLU A 1 283 ? 8.262 7.941 -14.888 1.00 71.50 283 GLU A N 1
ATOM 2258 C CA . GLU A 1 283 ? 9.611 8.336 -15.301 1.00 71.50 283 GLU A CA 1
ATOM 2259 C C . GLU A 1 283 ? 10.488 7.136 -15.664 1.00 71.50 283 GLU A C 1
ATOM 2261 O O . GLU A 1 283 ? 11.204 7.167 -16.664 1.00 71.50 283 GLU A O 1
ATOM 2266 N N . TYR A 1 284 ? 10.385 6.053 -14.896 1.00 77.94 284 TYR A N 1
ATOM 2267 C CA . TYR A 1 284 ? 11.128 4.824 -15.142 1.00 77.94 284 TYR A CA 1
ATOM 2268 C C . TYR A 1 284 ? 10.711 4.164 -16.465 1.00 77.94 284 TYR A C 1
ATOM 2270 O O . TYR A 1 284 ? 11.561 3.872 -17.305 1.00 77.94 284 TYR A O 1
ATOM 2278 N N . HIS A 1 285 ? 9.405 4.018 -16.705 1.00 76.69 285 HIS A N 1
ATOM 2279 C CA . HIS A 1 285 ? 8.875 3.455 -17.951 1.00 76.69 285 HIS A CA 1
ATOM 2280 C C . HIS A 1 285 ? 9.139 4.347 -19.161 1.00 76.69 285 HIS A C 1
ATOM 2282 O O . HIS A 1 285 ? 9.485 3.843 -20.225 1.00 76.69 285 HIS A O 1
ATOM 2288 N N . ARG A 1 286 ? 9.056 5.673 -19.003 1.00 83.25 286 ARG A N 1
ATOM 2289 C CA . ARG A 1 286 ? 9.421 6.634 -20.053 1.00 83.25 286 ARG A CA 1
ATOM 2290 C C . ARG A 1 286 ? 10.884 6.484 -20.466 1.00 83.25 286 ARG A C 1
ATOM 2292 O O . ARG A 1 286 ? 11.185 6.565 -21.654 1.00 83.25 286 ARG A O 1
ATOM 2299 N N . LEU A 1 287 ? 11.789 6.299 -19.504 1.00 81.38 287 LEU A N 1
ATOM 2300 C CA . LEU A 1 287 ? 13.203 6.053 -19.787 1.00 81.38 287 LEU A CA 1
ATOM 2301 C C . LEU A 1 287 ? 13.396 4.698 -20.466 1.00 81.38 287 LEU A C 1
ATOM 2303 O O . LEU A 1 287 ? 14.025 4.643 -21.515 1.00 81.38 287 LEU A O 1
ATOM 2307 N N . ARG A 1 288 ? 12.794 3.632 -19.929 1.00 83.50 288 ARG A N 1
ATOM 2308 C CA . ARG A 1 288 ? 12.865 2.282 -20.500 1.00 83.50 288 ARG A CA 1
ATOM 2309 C C . ARG A 1 288 ? 12.385 2.232 -21.954 1.00 83.50 288 ARG A C 1
ATOM 2311 O O . ARG A 1 288 ? 13.106 1.733 -22.807 1.00 83.50 288 ARG A O 1
ATOM 2318 N N . GLN A 1 289 ? 11.218 2.804 -22.256 1.00 87.31 289 GLN A N 1
ATOM 2319 C CA . GLN A 1 289 ? 10.642 2.811 -23.608 1.00 87.31 289 GLN A CA 1
ATOM 2320 C C . GLN A 1 289 ? 11.515 3.540 -24.635 1.00 87.31 289 GLN A C 1
ATOM 2322 O O . GLN A 1 289 ? 11.526 3.162 -25.798 1.00 87.31 289 GLN A O 1
ATOM 2327 N N . LYS A 1 290 ? 12.262 4.576 -24.229 1.00 84.31 290 LYS A N 1
ATOM 2328 C CA . LYS A 1 290 ? 13.205 5.273 -25.123 1.00 84.31 290 LYS A CA 1
ATOM 2329 C C . LYS A 1 290 ? 14.440 4.438 -25.470 1.00 84.31 290 LYS A C 1
ATOM 2331 O O . LYS A 1 290 ? 15.155 4.791 -26.402 1.00 84.31 290 LYS A O 1
ATOM 2336 N N . LEU A 1 291 ? 14.717 3.400 -24.684 1.00 83.44 291 LEU A N 1
ATOM 2337 C CA . LEU A 1 291 ? 15.911 2.561 -24.782 1.00 83.44 291 LEU A CA 1
ATOM 2338 C C . LEU A 1 291 ? 15.625 1.223 -25.484 1.00 83.44 291 LEU A C 1
ATOM 2340 O O . LEU A 1 291 ? 16.565 0.501 -25.817 1.00 83.44 291 LEU A O 1
ATOM 2344 N N . GLU A 1 292 ? 14.350 0.896 -25.708 1.00 76.75 292 GLU A N 1
ATOM 2345 C CA . GLU A 1 292 ? 13.922 -0.238 -26.526 1.00 76.75 292 GLU A CA 1
ATOM 2346 C C . GLU A 1 292 ? 13.956 0.174 -28.018 1.00 76.75 292 GLU A C 1
ATOM 2348 O O . GLU A 1 292 ? 13.369 1.200 -28.369 1.00 76.75 292 GLU A O 1
ATOM 2353 N N . PRO A 1 293 ? 14.698 -0.551 -28.880 1.00 58.50 293 PRO A N 1
ATOM 2354 C CA . PRO A 1 293 ? 14.857 -0.223 -30.301 1.00 58.50 293 PRO A CA 1
ATOM 2355 C C . PRO A 1 293 ? 13.598 -0.449 -31.147 1.00 58.50 293 PRO A C 1
ATOM 2357 O O . PRO A 1 293 ? 12.792 -1.347 -30.810 1.00 58.50 293 PRO A O 1
#

Sequence (293 aa):
MVIYTMVGADAEKRRWMAGQAREMPLERAMALEPTYLNLFAGNGRGGWDLHCIFTENWPVAQAGRWLWSANGAWVAYHWPPGEHFADYWTNALVRAHPALVAYNWHDSNLDNRLEPALRRFARAWRALPNGHYDRLHGQGLDRNLFVQRCREHPEFYLAANPWPWHAEVVLRFAEGTAVLDLHLDRPVAAGAGWRLDLPPFGIQAFKASGGVQPLLACEVRIDEAAIRRLQADLEAEELLAQRLLAAGVEGASEFAGQVARLRGLWNEQNYAEVQDVLSGGYEYHRLRQKLEP

pLDDT: mean 71.15, std 23.47, range [24.67, 97.25]

Radius of gyration: 21.84 Å; chains: 1; bounding box: 61×42×60 Å